Protein AF-A0A9Q1CQD2-F1 (afdb_monomer)

Nearest PDB structures (foldseek):
  8c8j-assembly1_A  TM=7.353E-01  e=6.762E-12  Homo sapiens
  8uw3-assembly1_A  TM=5.060E-01  e=5.345E-13  Homo sapiens
  8sxu-assembly1_A  TM=7.201E-01  e=1.287E-09  Homo sapiens
  2v0s-assembly1_A  TM=7.409E-01  e=2.331E-05  Homo sapiens
  7n8k-assembly2_B  TM=7.516E-01  e=3.491E-05  Homo sapiens

Mean predicted aligned error: 17.21 Å

Structure (mmCIF, N/CA/C/O backbone):
data_AF-A0A9Q1CQD2-F1
#
_entry.id   AF-A0A9Q1CQD2-F1
#
loop_
_atom_site.group_PDB
_atom_site.id
_atom_site.type_symbol
_atom_site.label_atom_id
_atom_site.label_alt_id
_atom_site.label_comp_id
_atom_site.label_asym_id
_atom_site.label_entity_id
_atom_site.label_seq_id
_atom_site.pdbx_PDB_ins_code
_atom_site.Cartn_x
_atom_site.Cartn_y
_atom_site.Cartn_z
_atom_site.occupancy
_atom_site.B_iso_or_equiv
_atom_site.auth_seq_id
_atom_site.auth_comp_id
_atom_site.auth_asym_id
_atom_site.auth_atom_id
_atom_site.pdbx_PDB_model_num
ATOM 1 N N . MET A 1 1 ? 12.550 -17.604 -37.856 1.00 73.00 1 MET A N 1
ATOM 2 C CA . MET A 1 1 ? 13.374 -18.566 -37.075 1.00 73.00 1 MET A CA 1
ATOM 3 C C . MET A 1 1 ? 14.422 -19.330 -37.912 1.00 73.00 1 MET A C 1
ATOM 5 O O . MET A 1 1 ? 15.058 -20.236 -37.388 1.00 73.00 1 MET A O 1
ATOM 9 N N . ARG A 1 2 ? 14.676 -18.963 -39.183 1.00 73.31 2 ARG A N 1
ATOM 10 C CA . ARG A 1 2 ? 15.630 -19.691 -40.052 1.00 73.31 2 ARG A CA 1
ATOM 11 C C . ARG A 1 2 ? 17.116 -19.411 -39.781 1.00 73.31 2 ARG A C 1
ATOM 13 O O . ARG A 1 2 ? 17.954 -20.234 -40.121 1.00 73.31 2 ARG A O 1
ATOM 20 N N . ASP A 1 3 ? 17.446 -18.289 -39.137 1.00 83.06 3 ASP A N 1
ATOM 21 C CA . ASP A 1 3 ? 18.799 -18.033 -38.623 1.00 83.06 3 ASP A CA 1
ATOM 22 C C . ASP A 1 3 ? 19.120 -19.041 -37.510 1.00 83.06 3 ASP A C 1
ATOM 24 O O . ASP A 1 3 ? 18.490 -19.021 -36.446 1.00 83.06 3 ASP A O 1
ATOM 28 N N . SER A 1 4 ? 20.091 -19.921 -37.764 1.00 83.25 4 SER A N 1
ATOM 29 C CA . SER A 1 4 ? 20.449 -21.019 -36.863 1.00 83.25 4 SER A CA 1
ATOM 30 C C . SER A 1 4 ? 20.940 -20.527 -35.504 1.00 83.25 4 SER A C 1
ATOM 32 O O . SER A 1 4 ? 20.513 -21.056 -34.483 1.00 83.25 4 SER A O 1
ATOM 34 N N . ARG A 1 5 ? 21.748 -19.459 -35.447 1.00 82.75 5 ARG A N 1
ATOM 35 C CA . ARG A 1 5 ? 22.266 -18.932 -34.171 1.00 82.75 5 ARG A CA 1
ATOM 36 C C . ARG A 1 5 ? 21.147 -18.347 -33.318 1.00 82.75 5 ARG A C 1
ATOM 38 O O . ARG A 1 5 ? 21.139 -18.538 -32.101 1.00 82.75 5 ARG A O 1
ATOM 45 N N . LYS A 1 6 ? 20.205 -17.627 -33.936 1.00 83.81 6 LYS A N 1
ATOM 46 C CA . LYS A 1 6 ? 19.035 -17.085 -33.222 1.00 83.81 6 LYS A CA 1
ATOM 47 C C . LYS A 1 6 ? 18.123 -18.204 -32.727 1.00 83.81 6 LYS A C 1
ATOM 49 O O . LYS A 1 6 ? 17.704 -18.161 -31.572 1.00 83.81 6 LYS A O 1
ATOM 54 N N . ARG A 1 7 ? 17.855 -19.208 -33.568 1.00 90.19 7 ARG A N 1
ATOM 55 C CA . ARG A 1 7 ? 17.019 -20.363 -33.212 1.00 90.19 7 ARG A CA 1
ATOM 56 C C . ARG A 1 7 ? 17.605 -21.147 -32.040 1.00 90.19 7 ARG A C 1
ATOM 58 O O . ARG A 1 7 ? 16.896 -21.343 -31.056 1.00 90.19 7 ARG A O 1
ATOM 65 N N . SER A 1 8 ? 18.895 -21.489 -32.086 1.00 87.25 8 SER A N 1
ATOM 66 C CA . SER A 1 8 ? 19.548 -22.237 -31.004 1.00 87.25 8 SER A CA 1
ATOM 67 C C . SER A 1 8 ? 19.484 -21.502 -29.671 1.00 87.25 8 SER A C 1
ATOM 69 O O . SER A 1 8 ? 19.192 -22.118 -28.649 1.00 87.25 8 SER A O 1
ATOM 71 N N . ARG A 1 9 ? 19.670 -20.174 -29.667 1.00 87.56 9 ARG A N 1
ATOM 72 C CA . ARG A 1 9 ? 19.524 -19.359 -28.448 1.00 87.56 9 ARG A CA 1
ATOM 73 C C . ARG A 1 9 ? 18.105 -19.401 -27.888 1.00 87.56 9 ARG A C 1
ATOM 75 O O . ARG A 1 9 ? 17.943 -19.516 -26.678 1.00 87.56 9 ARG A O 1
ATOM 82 N N . ILE A 1 10 ? 17.088 -19.331 -28.747 1.00 87.25 10 ILE A N 1
ATOM 83 C CA . ILE A 1 10 ? 15.682 -19.412 -28.326 1.00 87.25 10 ILE A CA 1
ATOM 84 C C . ILE A 1 10 ? 15.374 -20.801 -27.764 1.00 87.25 10 ILE A C 1
ATOM 86 O O . ILE A 1 10 ? 14.786 -20.904 -26.693 1.00 87.25 10 ILE A O 1
ATOM 90 N N . PHE A 1 11 ? 15.821 -21.869 -28.427 1.00 90.44 11 PHE A N 1
ATOM 91 C CA . PHE A 1 11 ? 15.602 -23.234 -27.944 1.00 90.44 11 PHE A CA 1
ATOM 92 C C . PHE A 1 11 ? 16.309 -23.478 -26.609 1.00 90.44 11 PHE A C 1
ATOM 94 O O . PHE A 1 11 ? 15.707 -24.045 -25.702 1.00 90.44 11 PHE A O 1
ATOM 101 N N . GLN A 1 12 ? 17.550 -23.011 -26.453 1.00 87.75 12 GLN A N 1
ATOM 102 C CA . GLN A 1 12 ? 18.280 -23.085 -25.184 1.00 87.75 12 GLN A CA 1
ATOM 103 C C . GLN A 1 12 ? 17.590 -22.285 -24.078 1.00 87.75 12 GLN A C 1
ATOM 105 O O . GLN A 1 12 ? 17.453 -22.789 -22.966 1.0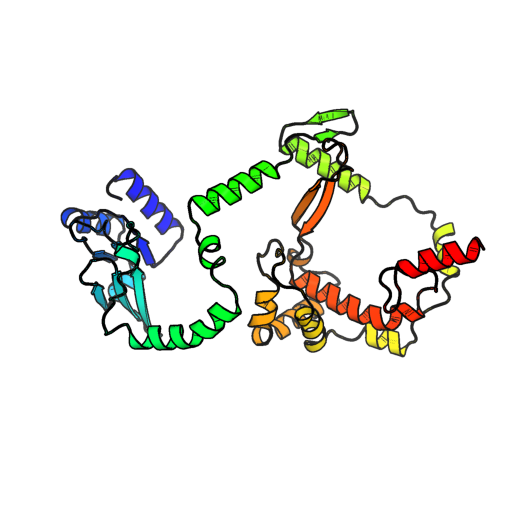0 87.75 12 GLN A O 1
ATOM 110 N N . PHE A 1 13 ? 17.104 -21.079 -24.383 1.00 88.81 13 PHE A N 1
ATOM 111 C CA . PHE A 1 13 ? 16.339 -20.273 -23.438 1.00 88.81 13 PHE A CA 1
ATOM 112 C C . PHE A 1 13 ? 15.067 -21.001 -22.988 1.00 88.81 13 PHE A C 1
ATOM 114 O O . PHE A 1 13 ? 14.861 -21.181 -21.790 1.00 88.81 13 PHE A O 1
ATOM 121 N N . CYS A 1 14 ? 14.265 -21.522 -23.921 1.00 86.56 14 CYS A N 1
ATOM 122 C CA . CYS A 1 14 ? 13.079 -22.310 -23.585 1.00 86.56 14 CYS A CA 1
ATOM 123 C C . CYS A 1 14 ? 13.432 -23.546 -22.741 1.00 86.56 14 CYS A C 1
ATOM 125 O O . CYS A 1 14 ? 12.796 -23.786 -21.718 1.00 86.56 14 CYS A O 1
ATOM 127 N N . LYS A 1 15 ? 14.487 -24.288 -23.101 1.00 84.94 15 LYS A N 1
ATOM 128 C CA . LYS A 1 15 ? 14.965 -25.434 -22.310 1.00 84.94 15 LYS A CA 1
ATOM 129 C C . LYS A 1 15 ? 15.380 -25.026 -20.893 1.00 84.94 15 LYS A C 1
ATOM 131 O O . LYS A 1 15 ? 15.048 -25.735 -19.950 1.00 84.94 15 LYS A O 1
ATOM 136 N N . SER A 1 16 ? 16.042 -23.877 -20.728 1.00 86.31 16 SER A N 1
ATOM 137 C CA . SER A 1 16 ? 16.458 -23.370 -19.411 1.00 86.31 16 SER A CA 1
ATOM 138 C C . SER A 1 16 ? 15.284 -23.016 -18.491 1.00 86.31 16 SER A C 1
ATOM 140 O O . SER A 1 16 ? 15.420 -23.099 -17.276 1.00 86.31 16 SER A O 1
ATOM 142 N N . LEU A 1 17 ? 14.123 -22.676 -19.062 1.00 89.25 17 LEU A N 1
ATOM 143 C CA . LEU A 1 17 ? 12.894 -22.410 -18.311 1.00 89.25 17 LEU A CA 1
ATOM 144 C C . LEU A 1 17 ? 12.156 -23.690 -17.882 1.00 89.25 17 LEU A C 1
ATOM 146 O O . LEU A 1 17 ? 11.200 -23.603 -17.118 1.00 89.25 17 LEU A O 1
ATOM 150 N N . GLY A 1 18 ? 12.555 -24.864 -18.387 1.00 86.94 18 GLY A N 1
ATOM 151 C CA . GLY A 1 18 ? 11.895 -26.134 -18.075 1.00 86.94 18 GLY A CA 1
ATOM 152 C C . GLY A 1 18 ? 10.461 -26.247 -18.606 1.00 86.94 18 GLY A C 1
ATOM 153 O O . GLY A 1 18 ? 9.658 -26.967 -18.019 1.00 86.94 18 GLY A O 1
ATOM 154 N N . VAL A 1 19 ? 10.119 -25.528 -19.683 1.00 88.19 19 VAL A N 1
ATOM 155 C CA . VAL A 1 19 ? 8.760 -25.526 -20.257 1.00 88.19 19 VAL A CA 1
ATOM 156 C C . VAL A 1 19 ? 8.465 -26.791 -21.066 1.00 88.19 19 VAL A C 1
ATOM 158 O O . VAL A 1 19 ? 9.321 -27.294 -21.795 1.00 88.19 19 VAL A O 1
ATOM 161 N N . ASP A 1 20 ? 7.221 -27.270 -20.982 1.00 89.19 20 ASP A N 1
ATOM 162 C CA . ASP A 1 20 ? 6.773 -28.483 -21.676 1.00 89.19 20 ASP A CA 1
ATOM 163 C C . ASP A 1 20 ? 6.195 -28.236 -23.076 1.00 89.19 20 ASP A C 1
ATOM 165 O O . ASP A 1 20 ? 6.308 -29.092 -23.951 1.00 89.19 20 ASP A O 1
ATOM 169 N N . PHE A 1 21 ? 5.609 -27.060 -23.307 1.00 91.75 21 PHE A N 1
ATOM 170 C CA . PHE A 1 21 ? 5.006 -26.678 -24.583 1.00 91.75 21 PHE A CA 1
ATOM 171 C C . PHE A 1 21 ? 5.471 -25.282 -24.984 1.00 91.75 21 PHE A C 1
ATOM 173 O O . PHE A 1 21 ? 5.444 -24.359 -24.168 1.00 91.75 21 PHE A O 1
ATOM 180 N N . VAL A 1 22 ? 5.868 -25.108 -26.244 1.00 90.75 22 VAL A N 1
ATOM 181 C CA . VAL A 1 22 ? 6.277 -23.809 -26.794 1.00 90.75 22 VAL A CA 1
ATOM 182 C C . VAL A 1 22 ? 5.513 -23.536 -28.080 1.00 90.75 22 VAL A C 1
ATOM 184 O O . VAL A 1 22 ? 5.546 -24.330 -29.015 1.00 90.75 22 VAL A O 1
ATOM 187 N N . PHE A 1 23 ? 4.859 -22.381 -28.137 1.00 90.06 23 PHE A N 1
ATOM 188 C CA . PHE A 1 23 ? 4.058 -21.941 -29.274 1.00 90.06 23 PHE A CA 1
ATOM 189 C C . PHE A 1 23 ? 4.816 -20.845 -30.016 1.00 90.06 23 PHE A C 1
ATOM 191 O O . PHE A 1 23 ? 5.021 -19.752 -29.490 1.00 90.06 23 PHE A O 1
ATOM 198 N N . LEU A 1 24 ? 5.269 -21.148 -31.228 1.00 86.69 24 LEU A N 1
ATOM 199 C CA . LEU A 1 24 ? 6.045 -20.241 -32.065 1.00 86.69 24 LEU A CA 1
ATOM 200 C C . LEU A 1 24 ? 5.216 -19.779 -33.261 1.00 86.69 24 LEU A C 1
ATOM 202 O O . LEU A 1 24 ? 4.496 -20.567 -33.878 1.00 86.69 24 LEU A O 1
ATOM 206 N N . GLN A 1 25 ? 5.360 -18.503 -33.600 1.00 83.94 25 GLN A N 1
ATOM 207 C CA . GLN A 1 25 ? 4.695 -17.844 -34.723 1.00 83.94 25 GLN A CA 1
ATOM 208 C C . GLN A 1 25 ? 5.736 -17.153 -35.603 1.00 83.94 25 GLN A C 1
ATOM 210 O O . GLN A 1 25 ? 6.855 -16.899 -35.151 1.00 83.94 25 GLN A O 1
ATOM 215 N N . GLU A 1 26 ? 5.382 -16.880 -36.861 1.00 78.12 26 GLU A N 1
ATOM 216 C CA . GLU A 1 26 ? 6.281 -16.252 -37.846 1.00 78.12 26 GLU A CA 1
ATOM 217 C C . GLU A 1 26 ? 7.618 -16.999 -37.986 1.00 78.12 26 GLU A C 1
ATOM 219 O O . GLU A 1 26 ? 8.718 -16.440 -38.072 1.00 78.12 26 GLU A O 1
ATOM 224 N N . THR A 1 27 ? 7.535 -18.326 -37.949 1.00 77.69 27 THR A N 1
ATOM 225 C CA . THR A 1 27 ? 8.714 -19.189 -37.961 1.00 77.69 27 THR A CA 1
ATOM 226 C C . THR A 1 27 ? 9.404 -19.212 -39.326 1.00 77.69 27 THR A C 1
ATOM 228 O O . THR A 1 27 ? 10.641 -19.279 -39.371 1.00 77.69 27 THR A O 1
ATOM 231 N N . HIS A 1 28 ? 8.624 -19.063 -40.401 1.00 77.31 28 HIS A N 1
ATOM 232 C CA . HIS A 1 28 ? 8.979 -19.278 -41.806 1.00 77.31 28 HIS A CA 1
ATOM 233 C C . HIS A 1 28 ? 9.607 -20.657 -42.039 1.00 77.31 28 HIS A C 1
ATOM 235 O O . HIS A 1 28 ? 10.529 -20.798 -42.841 1.00 77.31 28 HIS A 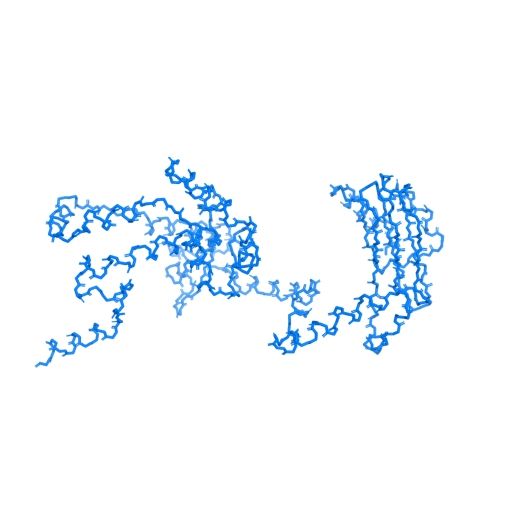O 1
ATOM 241 N N . ILE A 1 29 ? 9.170 -21.650 -41.264 1.00 79.19 29 ILE A N 1
ATOM 242 C CA . ILE A 1 29 ? 9.645 -23.027 -41.366 1.00 79.19 29 ILE A CA 1
ATOM 243 C C . ILE A 1 29 ? 9.137 -23.660 -42.668 1.00 79.19 29 ILE A C 1
ATOM 245 O O . ILE A 1 29 ? 7.971 -23.502 -43.022 1.00 79.19 29 ILE A O 1
ATOM 249 N N . VAL A 1 30 ? 10.023 -24.362 -43.372 1.00 80.06 30 VAL A N 1
ATOM 250 C CA . VAL A 1 30 ? 9.712 -25.141 -44.584 1.00 80.06 30 VAL A CA 1
ATOM 251 C C . VAL A 1 30 ? 9.895 -26.639 -44.317 1.00 80.06 30 VAL A C 1
ATOM 253 O O . VAL A 1 30 ? 10.455 -27.011 -43.285 1.00 80.06 30 VAL A O 1
ATOM 256 N N . ASN A 1 31 ? 9.414 -27.506 -45.215 1.00 80.38 31 ASN A N 1
ATOM 257 C CA . ASN A 1 31 ? 9.474 -28.969 -45.047 1.00 80.38 31 ASN A CA 1
ATOM 258 C C . ASN A 1 31 ? 10.889 -29.464 -44.709 1.00 80.38 31 ASN A C 1
ATOM 260 O O . ASN A 1 31 ? 11.061 -30.305 -43.828 1.00 80.38 31 ASN A O 1
ATOM 264 N N . GLU A 1 32 ? 11.902 -28.901 -45.365 1.00 81.75 32 GLU A N 1
ATOM 265 C CA . GLU A 1 32 ? 13.305 -29.286 -45.198 1.00 81.75 32 GLU A CA 1
ATOM 266 C C . GLU A 1 32 ? 13.848 -28.945 -43.798 1.00 81.75 32 GLU A C 1
ATOM 268 O O . GLU A 1 32 ? 14.771 -29.593 -43.305 1.00 81.75 32 GLU A O 1
ATOM 273 N N . ASP A 1 33 ? 13.256 -27.950 -43.130 1.00 83.94 33 ASP A N 1
ATOM 274 C CA . ASP A 1 33 ? 13.683 -27.467 -41.816 1.00 83.94 33 ASP A CA 1
ATOM 275 C C . ASP A 1 33 ? 13.123 -28.329 -40.662 1.00 83.94 33 ASP A C 1
ATOM 277 O O . ASP A 1 33 ? 13.711 -28.366 -39.577 1.00 83.94 33 ASP A O 1
ATOM 281 N N . VAL A 1 34 ? 12.008 -29.045 -40.876 1.00 84.56 34 VAL A N 1
ATOM 282 C CA . VAL A 1 34 ? 11.248 -29.759 -39.826 1.00 84.56 34 VAL A CA 1
ATOM 283 C C . VAL A 1 34 ? 12.115 -30.764 -39.074 1.00 84.56 34 VAL A C 1
ATOM 285 O O . VAL A 1 34 ? 12.150 -30.754 -37.841 1.00 84.56 34 VAL A O 1
ATOM 288 N N . TYR A 1 35 ? 12.846 -31.605 -39.808 1.00 84.62 35 TYR A N 1
ATOM 289 C CA . TYR A 1 35 ? 13.684 -32.642 -39.211 1.00 84.62 35 TYR A CA 1
ATOM 290 C C . TYR A 1 35 ? 14.820 -32.036 -38.379 1.00 84.62 35 TYR A C 1
ATOM 292 O O . TYR A 1 35 ? 15.009 -32.394 -37.216 1.00 84.62 35 TYR A O 1
ATOM 300 N N . ALA A 1 36 ? 15.534 -31.059 -38.945 1.00 86.50 36 ALA A N 1
ATOM 301 C CA . ALA A 1 36 ? 16.642 -30.395 -38.268 1.00 86.50 36 ALA A CA 1
ATOM 302 C C . ALA A 1 36 ? 16.185 -29.681 -36.985 1.00 86.50 36 ALA A C 1
ATOM 304 O O . ALA A 1 36 ? 16.864 -29.748 -35.960 1.00 86.50 36 ALA A O 1
ATOM 305 N N . TRP A 1 37 ? 15.023 -29.024 -37.016 1.00 90.38 37 TRP A N 1
ATOM 306 C CA . TRP A 1 37 ? 14.503 -28.296 -35.858 1.00 90.38 37 TRP A CA 1
ATOM 307 C C . TRP A 1 37 ? 13.952 -29.237 -34.790 1.00 90.38 37 TRP A C 1
ATOM 309 O O . TRP A 1 37 ? 14.143 -28.971 -33.605 1.00 90.38 37 TRP A O 1
ATOM 319 N N . SER A 1 38 ? 13.310 -30.341 -35.184 1.00 88.19 38 SER A N 1
ATOM 320 C CA . SER A 1 38 ? 12.867 -31.370 -34.238 1.00 88.19 38 SER A CA 1
ATOM 321 C C . SER A 1 38 ? 14.064 -31.995 -33.522 1.00 88.19 38 SER A C 1
ATOM 323 O O . SER A 1 38 ? 14.043 -32.112 -32.297 1.00 88.19 38 SER A O 1
ATOM 325 N N . TYR A 1 39 ? 15.144 -32.288 -34.253 1.00 87.75 39 TYR A N 1
ATOM 326 C CA . TYR A 1 39 ? 16.386 -32.801 -33.676 1.00 87.75 39 TYR A CA 1
ATOM 327 C C . TYR A 1 39 ? 17.047 -31.796 -32.718 1.00 87.75 39 TYR A C 1
ATOM 329 O O . TYR A 1 39 ? 17.416 -32.146 -31.599 1.00 87.75 39 TYR A O 1
ATOM 337 N N . GLU A 1 40 ? 17.148 -30.523 -33.113 1.00 88.88 40 GLU A N 1
ATOM 338 C CA . GLU A 1 40 ? 17.727 -29.463 -32.275 1.00 88.88 40 GLU A CA 1
ATOM 339 C C . GLU A 1 40 ? 16.896 -29.200 -31.004 1.00 88.88 40 GLU A C 1
ATOM 341 O O . GLU A 1 40 ? 17.435 -28.964 -29.913 1.00 88.88 40 GLU A O 1
ATOM 346 N N . TRP A 1 41 ? 15.567 -29.268 -31.120 1.00 91.31 41 TRP A N 1
ATOM 347 C CA . TRP A 1 41 ? 14.663 -29.191 -29.978 1.00 91.31 41 TRP A CA 1
ATOM 348 C C . TRP A 1 41 ? 14.795 -30.425 -29.076 1.00 91.31 41 TRP A C 1
ATOM 350 O O . TRP A 1 41 ? 14.864 -30.280 -27.855 1.00 91.31 41 TRP A O 1
ATOM 360 N N . GLY A 1 42 ? 14.946 -31.614 -29.656 1.00 86.62 42 GLY A N 1
ATOM 361 C CA . GLY A 1 42 ? 15.102 -32.878 -28.936 1.00 86.62 42 GLY A CA 1
ATOM 362 C C . GLY A 1 42 ? 13.786 -33.481 -28.441 1.00 86.62 42 GLY A C 1
ATOM 363 O O . GLY A 1 42 ? 13.828 -34.390 -27.623 1.00 86.62 42 GLY A O 1
ATOM 364 N N . GLY A 1 43 ? 12.640 -32.983 -28.916 1.00 87.38 43 GLY A N 1
ATOM 365 C CA . GLY A 1 43 ? 11.290 -33.457 -28.590 1.00 87.38 43 GLY A CA 1
ATOM 366 C C . GLY A 1 43 ? 10.337 -33.341 -29.786 1.00 87.38 43 GLY A C 1
ATOM 367 O O . GLY A 1 43 ? 10.773 -33.120 -30.920 1.00 87.38 43 GLY A O 1
ATOM 368 N N . GLY A 1 44 ? 9.033 -33.462 -29.539 1.00 88.12 44 GLY A N 1
ATOM 369 C CA . GLY A 1 44 ? 8.000 -33.325 -30.563 1.00 88.12 44 GLY A CA 1
ATOM 370 C C . GLY A 1 44 ? 7.981 -31.933 -31.197 1.00 88.12 44 GLY A C 1
ATOM 371 O O . GLY A 1 44 ? 8.089 -30.917 -30.510 1.00 88.12 44 GLY A O 1
ATOM 372 N N . LEU A 1 45 ? 7.833 -31.882 -32.518 1.00 90.56 45 LEU A N 1
ATOM 373 C CA . LEU A 1 45 ? 7.654 -30.647 -33.272 1.00 90.56 45 LEU A CA 1
ATOM 374 C C . LEU A 1 45 ? 6.481 -30.840 -34.224 1.00 90.56 45 LEU A C 1
ATOM 376 O O . LEU A 1 45 ? 6.524 -31.679 -35.121 1.00 90.56 45 LEU A O 1
ATOM 380 N N . HIS A 1 46 ? 5.443 -30.036 -34.031 1.00 88.12 46 HIS A N 1
ATOM 381 C CA . HIS A 1 46 ? 4.269 -30.012 -34.891 1.00 88.12 46 HIS A CA 1
ATOM 382 C C . HIS A 1 46 ? 4.221 -28.655 -35.573 1.00 88.12 46 HIS A C 1
ATOM 384 O O . HIS A 1 46 ? 3.992 -27.632 -34.930 1.00 88.12 46 HIS A O 1
ATOM 390 N N . ALA A 1 47 ? 4.502 -28.644 -36.869 1.00 81.19 47 ALA A N 1
ATOM 391 C CA . ALA A 1 47 ? 4.523 -27.437 -37.673 1.00 81.19 47 ALA A CA 1
ATOM 392 C C . ALA A 1 47 ? 3.397 -27.471 -38.696 1.00 81.19 47 ALA A C 1
ATOM 394 O O . ALA A 1 47 ? 3.123 -28.513 -39.290 1.00 81.19 47 ALA A O 1
ATOM 395 N N . PHE A 1 48 ? 2.803 -26.310 -38.941 1.00 75.12 48 PHE A N 1
ATOM 396 C CA . PHE A 1 48 ? 2.086 -26.068 -40.178 1.00 75.12 48 PHE A CA 1
ATOM 397 C C . PHE A 1 48 ? 2.967 -25.211 -41.089 1.00 75.12 48 PHE A C 1
ATOM 399 O O . PHE A 1 48 ? 3.401 -24.123 -40.704 1.00 75.12 48 PHE A O 1
ATOM 406 N N . LEU A 1 49 ? 3.229 -25.715 -42.293 1.00 68.69 49 LEU A N 1
ATOM 407 C CA . LEU A 1 49 ? 4.234 -25.185 -43.223 1.00 68.69 49 LEU A CA 1
ATOM 408 C C . LEU A 1 49 ? 3.745 -24.019 -44.087 1.00 68.69 49 LEU A C 1
ATOM 410 O O . LEU A 1 49 ? 4.443 -23.574 -44.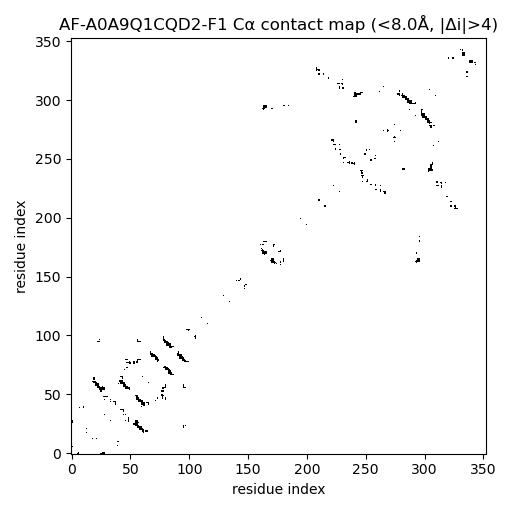992 1.00 68.69 49 LEU A O 1
ATOM 414 N N . GLY A 1 50 ? 2.577 -23.482 -43.746 1.00 59.84 50 GLY A N 1
ATOM 415 C CA . GLY A 1 50 ? 2.009 -22.299 -44.366 1.00 59.84 50 GLY A CA 1
ATOM 416 C C . GLY A 1 50 ? 1.463 -22.536 -45.775 1.00 59.84 50 GLY A C 1
ATOM 417 O O . GLY A 1 50 ? 1.739 -23.537 -46.432 1.00 59.84 50 GLY A O 1
ATOM 418 N N . SER A 1 51 ? 0.668 -21.573 -46.233 1.00 57.81 51 SER A N 1
ATOM 419 C CA . SER A 1 51 ? 0.481 -21.287 -47.658 1.00 57.81 51 SER A CA 1
ATOM 420 C C . SER A 1 51 ? 1.376 -20.093 -48.030 1.00 57.81 51 SER A C 1
ATOM 422 O O . SER A 1 51 ? 2.052 -19.535 -47.166 1.00 57.81 51 SER A O 1
ATOM 424 N N . VAL A 1 52 ? 1.381 -19.657 -49.296 1.00 49.97 52 VAL A N 1
ATOM 425 C CA . VAL A 1 52 ? 2.216 -18.536 -49.797 1.00 49.97 52 VAL A CA 1
ATOM 426 C C . VAL A 1 52 ? 2.057 -17.237 -48.970 1.00 49.97 52 VAL A C 1
ATOM 428 O O . VAL A 1 52 ? 2.925 -16.368 -49.012 1.00 49.97 52 VAL A O 1
ATOM 431 N N . SER A 1 53 ? 0.978 -17.104 -48.189 1.00 51.62 53 SER A N 1
ATOM 432 C CA . SER A 1 53 ? 0.641 -15.927 -47.381 1.00 51.62 53 SER A CA 1
ATOM 433 C C . SER A 1 53 ? 0.843 -16.072 -45.861 1.00 51.62 53 SER A C 1
ATOM 435 O O . SER A 1 53 ? 0.647 -15.082 -45.152 1.00 51.62 53 SER A O 1
ATOM 437 N N . SER A 1 54 ? 1.229 -17.243 -45.326 1.00 58.34 54 SER A N 1
ATOM 438 C CA . SER A 1 54 ? 1.391 -17.446 -43.874 1.00 58.34 54 SER A CA 1
ATOM 439 C C . SER A 1 54 ? 2.824 -17.791 -43.462 1.00 58.34 54 SER A C 1
ATOM 441 O O . SER A 1 54 ? 3.478 -18.674 -44.004 1.00 58.34 54 SER A O 1
ATOM 443 N N . CYS A 1 55 ? 3.326 -17.086 -42.443 1.00 60.97 55 CYS A N 1
ATOM 444 C CA . CYS A 1 55 ? 4.711 -17.182 -41.980 1.00 60.97 55 CYS A CA 1
ATOM 445 C C . CYS A 1 55 ? 4.992 -18.413 -41.087 1.00 60.97 55 CYS A C 1
ATOM 447 O O . CYS A 1 55 ? 5.965 -18.390 -40.343 1.00 60.97 55 CYS A O 1
ATOM 449 N N . GLY A 1 56 ? 4.177 -19.475 -41.144 1.00 70.94 56 GLY A N 1
ATOM 450 C CA . GLY A 1 56 ? 4.375 -20.756 -40.445 1.00 70.94 56 GLY A CA 1
ATOM 451 C C . GLY A 1 56 ? 4.229 -20.716 -38.912 1.00 70.94 56 GLY A C 1
ATOM 452 O O . GLY A 1 56 ? 4.867 -19.910 -38.224 1.00 70.94 56 GLY A O 1
ATOM 453 N N . SER A 1 57 ? 3.458 -21.657 -38.362 1.00 80.25 57 SER A N 1
ATOM 454 C CA . SER A 1 57 ? 3.221 -21.815 -36.916 1.00 80.25 57 SER A CA 1
ATOM 455 C C . SER A 1 57 ? 3.755 -23.156 -36.429 1.00 80.25 57 SER A C 1
ATOM 457 O O . SER A 1 57 ? 3.545 -24.181 -37.079 1.00 80.25 57 SER A O 1
ATOM 459 N N . VAL A 1 58 ? 4.426 -23.163 -35.275 1.00 87.12 58 VAL A N 1
ATOM 460 C CA . VAL A 1 58 ? 5.041 -24.375 -34.709 1.00 87.12 58 VAL A CA 1
ATOM 461 C C . VAL A 1 58 ? 4.640 -24.543 -33.253 1.00 87.12 58 VAL A C 1
ATOM 463 O O . VAL A 1 58 ? 4.671 -23.587 -32.482 1.00 87.12 58 VAL A O 1
ATOM 466 N N . ILE A 1 59 ? 4.288 -25.765 -32.871 1.00 90.62 59 ILE A N 1
ATOM 467 C CA . ILE A 1 59 ? 4.171 -26.195 -31.481 1.00 90.62 59 ILE A CA 1
ATOM 468 C C . ILE A 1 59 ? 5.327 -27.153 -31.203 1.00 90.62 59 ILE A C 1
ATOM 470 O O . ILE A 1 59 ? 5.421 -28.218 -31.815 1.00 90.62 59 ILE A O 1
ATOM 474 N N . LEU A 1 60 ? 6.213 -26.762 -30.291 1.00 91.69 60 LEU A N 1
ATOM 475 C CA . LEU A 1 60 ? 7.249 -27.634 -29.751 1.00 91.69 60 LEU A CA 1
ATOM 476 C C . LEU A 1 60 ? 6.732 -28.276 -28.470 1.00 91.69 60 LEU A C 1
ATOM 478 O O . LEU A 1 60 ? 6.147 -27.605 -27.620 1.00 91.69 60 LEU A O 1
ATOM 482 N N . VAL A 1 61 ? 6.974 -29.570 -28.340 1.00 91.94 61 VAL A N 1
ATOM 483 C CA . VAL A 1 61 ? 6.525 -30.404 -27.230 1.00 91.94 61 VAL A CA 1
ATOM 484 C C . VAL A 1 61 ? 7.752 -31.043 -26.603 1.00 91.94 61 VAL A C 1
ATOM 486 O O . VAL A 1 61 ? 8.626 -31.553 -27.307 1.00 91.94 61 VAL A O 1
ATOM 489 N N . SER A 1 62 ? 7.868 -30.992 -25.282 1.00 89.81 62 SER A N 1
ATOM 490 C CA . SER A 1 62 ? 8.993 -31.612 -24.590 1.00 89.81 62 SER A CA 1
ATOM 491 C C . SER A 1 62 ? 8.957 -33.142 -24.747 1.00 89.81 62 SER A C 1
ATOM 493 O O . SER A 1 62 ? 7.897 -33.731 -25.004 1.00 89.81 62 SER A O 1
ATOM 495 N N . PRO A 1 63 ? 10.096 -33.835 -24.571 1.00 86.69 63 PRO A N 1
ATOM 496 C CA . PRO A 1 63 ? 10.167 -35.291 -24.729 1.00 86.69 63 PRO A CA 1
ATOM 497 C C . PRO A 1 63 ? 9.165 -36.043 -23.844 1.00 86.69 63 PRO A C 1
ATOM 499 O O . PRO A 1 63 ? 8.635 -37.072 -24.248 1.00 86.69 63 PRO A O 1
ATOM 502 N N . ARG A 1 64 ? 8.859 -35.488 -22.662 1.00 87.81 64 ARG A N 1
ATOM 503 C CA . ARG A 1 64 ? 7.935 -36.069 -21.674 1.00 87.81 64 ARG A CA 1
ATOM 504 C C . ARG A 1 64 ? 6.503 -36.180 -22.190 1.00 87.81 64 ARG A C 1
ATOM 506 O O . ARG A 1 64 ? 5.794 -37.109 -21.826 1.00 87.81 64 ARG A O 1
ATOM 513 N N . TRP A 1 65 ? 6.092 -35.234 -23.027 1.00 88.44 65 TRP A N 1
ATOM 514 C CA . TRP A 1 65 ? 4.719 -35.123 -23.514 1.00 88.44 65 TRP A CA 1
ATOM 515 C C . TRP A 1 65 ? 4.562 -35.577 -24.964 1.00 88.44 65 TRP A C 1
ATOM 517 O O . TRP A 1 65 ? 3.440 -35.719 -25.440 1.00 88.44 65 TRP A O 1
ATOM 527 N N . THR A 1 66 ? 5.671 -35.838 -25.662 1.00 87.44 66 THR A N 1
ATOM 528 C CA . THR A 1 66 ? 5.676 -36.150 -27.099 1.00 87.44 66 THR A CA 1
ATOM 529 C C . THR A 1 66 ? 4.859 -37.406 -27.420 1.00 87.44 66 THR A C 1
ATOM 531 O O . THR A 1 66 ? 4.110 -37.412 -28.391 1.00 87.44 66 THR A O 1
ATOM 534 N N . SER A 1 67 ? 4.928 -38.444 -26.581 1.00 86.75 67 SER A N 1
ATOM 535 C CA . SER A 1 67 ? 4.155 -39.687 -26.751 1.00 86.75 67 SER A CA 1
ATOM 536 C C . SER A 1 67 ? 2.668 -39.556 -26.402 1.00 86.75 67 SER A C 1
ATOM 538 O O . SER A 1 67 ? 1.883 -40.439 -26.741 1.00 86.75 67 SER A O 1
ATOM 540 N N . LEU A 1 68 ? 2.271 -38.473 -25.727 1.00 87.12 68 LEU A N 1
ATOM 541 C CA . LEU A 1 68 ? 0.886 -38.210 -25.323 1.00 87.12 68 LEU A CA 1
ATOM 542 C C . LEU A 1 68 ? 0.129 -37.353 -26.344 1.00 87.12 68 LEU A C 1
ATOM 544 O O . LEU A 1 68 ? -1.085 -37.165 -26.212 1.00 87.12 68 LEU A O 1
ATOM 548 N N . VAL A 1 69 ? 0.825 -36.825 -27.354 1.00 87.44 69 VAL A N 1
ATOM 549 C CA . VAL A 1 69 ? 0.194 -36.099 -28.454 1.00 87.44 69 VAL A CA 1
ATOM 550 C C . VAL A 1 69 ? -0.573 -37.094 -29.322 1.00 87.44 69 VAL A C 1
ATOM 552 O O . VAL A 1 69 ? -0.007 -38.018 -29.895 1.00 87.44 69 VAL A O 1
ATOM 555 N N . GLY A 1 70 ? -1.886 -36.904 -29.396 1.00 83.12 70 GLY A N 1
ATOM 556 C CA . GLY A 1 70 ? -2.783 -37.664 -30.251 1.00 83.12 70 GLY A CA 1
ATOM 557 C C . GLY A 1 70 ? -2.951 -36.988 -31.608 1.00 83.12 70 GLY A C 1
ATOM 558 O O . GLY A 1 70 ? -2.088 -37.061 -32.475 1.00 83.12 70 GLY A O 1
ATOM 559 N N . LYS A 1 71 ? -4.108 -36.351 -31.811 1.00 82.94 71 LYS A N 1
ATOM 560 C CA . LYS A 1 71 ? -4.473 -35.747 -33.095 1.00 82.94 71 LYS A CA 1
ATOM 561 C C . LYS A 1 71 ? -3.850 -34.360 -33.251 1.00 82.94 71 LYS A C 1
ATOM 563 O O . LYS A 1 71 ? -3.926 -33.549 -32.328 1.00 82.94 71 LYS A O 1
ATOM 568 N N . VAL A 1 72 ? -3.291 -34.097 -34.429 1.00 83.44 72 VAL A N 1
ATOM 569 C CA . VAL A 1 72 ? -2.831 -32.775 -34.865 1.00 83.44 72 VAL A CA 1
ATOM 570 C C . VAL A 1 72 ? -3.742 -32.323 -35.996 1.00 83.44 72 VAL A C 1
ATOM 572 O O . VAL A 1 72 ? -3.830 -33.002 -37.016 1.00 83.44 72 VAL A O 1
ATOM 575 N N . ASP A 1 73 ? -4.417 -31.197 -35.812 1.00 77.19 73 ASP A N 1
ATOM 576 C CA . ASP A 1 73 ? -5.294 -30.594 -36.812 1.00 77.19 73 ASP A CA 1
ATOM 577 C C . ASP A 1 73 ? -4.795 -29.192 -37.166 1.00 77.19 73 ASP A C 1
ATOM 579 O O . ASP A 1 73 ? -4.104 -28.530 -36.387 1.00 77.19 73 ASP A O 1
ATOM 583 N N . HIS A 1 74 ? -5.152 -28.743 -38.361 1.00 73.88 74 HIS A N 1
ATOM 584 C CA . HIS A 1 74 ? -4.856 -27.408 -38.856 1.00 73.88 74 HIS A CA 1
ATOM 585 C C . HIS A 1 74 ? -6.060 -26.854 -39.615 1.00 73.88 74 HIS A C 1
ATOM 587 O O . HIS A 1 74 ? -6.888 -27.612 -40.125 1.00 73.88 74 HIS A O 1
ATOM 593 N N . ASP A 1 75 ? -6.174 -25.531 -39.681 1.00 69.19 75 ASP A N 1
ATOM 594 C CA . ASP A 1 75 ? -7.149 -24.890 -40.557 1.00 69.19 75 ASP A CA 1
ATOM 595 C C . ASP A 1 75 ? -6.643 -24.820 -42.010 1.00 69.19 75 ASP A C 1
ATOM 597 O O . ASP A 1 75 ? -5.456 -24.956 -42.301 1.00 69.19 75 ASP A O 1
ATOM 601 N N . HIS A 1 76 ? -7.570 -24.599 -42.944 1.00 58.47 76 HIS A N 1
ATOM 602 C CA . HIS A 1 76 ? -7.278 -24.548 -44.381 1.00 58.47 76 HIS A CA 1
ATOM 603 C C . HIS A 1 76 ? -6.330 -23.407 -44.802 1.00 58.47 76 HIS A C 1
ATOM 605 O O . HIS A 1 76 ? -5.681 -23.508 -45.840 1.00 58.47 76 HIS A O 1
ATOM 611 N N . GLU A 1 77 ? -6.233 -22.336 -44.008 1.00 58.78 77 GLU A N 1
ATOM 612 C CA . GLU A 1 77 ? -5.365 -21.179 -44.277 1.00 58.78 77 GLU A CA 1
ATOM 613 C C . GLU A 1 77 ? -4.007 -21.268 -43.564 1.00 58.78 77 GLU A C 1
ATOM 615 O O . GLU A 1 77 ? -3.111 -20.451 -43.817 1.00 58.78 77 GLU A O 1
ATOM 620 N N . GLY A 1 78 ? -3.831 -22.249 -42.675 1.00 58.91 78 GLY A N 1
ATOM 621 C CA . GLY A 1 78 ? -2.600 -22.420 -41.915 1.00 58.91 78 GLY A CA 1
ATOM 622 C C . GLY A 1 78 ? -2.386 -21.437 -40.779 1.00 58.91 78 GLY A C 1
ATOM 623 O O . GLY A 1 78 ? -1.247 -21.215 -40.356 1.00 58.91 78 GLY A O 1
ATOM 624 N N . ARG A 1 79 ? -3.455 -20.790 -40.331 1.00 65.56 79 ARG A N 1
ATOM 625 C CA . ARG A 1 79 ? -3.446 -19.803 -39.256 1.00 65.56 79 ARG A CA 1
ATOM 626 C C . ARG A 1 79 ? -3.590 -20.466 -37.899 1.00 65.56 79 ARG A C 1
ATOM 628 O O . ARG A 1 79 ? -3.139 -19.900 -36.910 1.00 65.56 79 ARG A O 1
ATOM 635 N N . VAL A 1 80 ? -4.161 -21.662 -37.829 1.00 71.56 80 VAL A N 1
ATOM 636 C CA . VAL A 1 80 ? -4.343 -22.398 -36.582 1.00 71.56 80 VAL A CA 1
ATOM 637 C C . VAL A 1 80 ? -3.752 -23.786 -36.724 1.00 71.56 80 VAL A C 1
ATOM 639 O O . VAL A 1 80 ? -4.135 -24.537 -37.613 1.00 71.56 80 VAL A O 1
ATOM 642 N N . ILE A 1 81 ? -2.857 -24.145 -35.808 1.00 81.56 81 ILE A N 1
ATOM 643 C CA . ILE A 1 81 ? -2.489 -25.540 -35.559 1.00 81.56 81 ILE A CA 1
ATOM 644 C C . ILE A 1 81 ? -2.956 -25.904 -34.158 1.00 81.56 81 ILE A C 1
ATOM 646 O O . ILE A 1 81 ? -2.740 -25.142 -33.213 1.00 81.56 81 ILE A O 1
ATOM 650 N N . CYS A 1 82 ? -3.597 -27.056 -34.013 1.00 85.81 82 CYS A N 1
ATOM 651 C CA . CYS A 1 82 ? -3.968 -27.571 -32.709 1.00 85.81 82 CYS A CA 1
ATOM 652 C C . CYS A 1 82 ? -3.523 -29.009 -32.505 1.00 85.81 82 CYS A C 1
ATOM 654 O O . CYS A 1 82 ? -3.593 -29.835 -33.413 1.00 85.81 82 CYS A O 1
ATOM 656 N N . ILE A 1 83 ? -3.086 -29.301 -31.284 1.00 88.12 83 ILE A N 1
ATOM 657 C CA . ILE A 1 83 ? -2.720 -30.646 -30.854 1.00 88.12 83 ILE A CA 1
ATOM 658 C C . ILE A 1 83 ? -3.627 -31.083 -29.712 1.00 88.12 83 ILE A C 1
ATOM 660 O O . ILE A 1 83 ? -3.903 -30.318 -28.788 1.00 88.12 83 ILE A O 1
ATOM 664 N N . THR A 1 84 ? -4.088 -32.326 -29.775 1.00 87.00 84 THR A N 1
ATOM 665 C CA . THR A 1 84 ? -4.812 -32.973 -28.680 1.00 87.00 84 THR A CA 1
ATOM 666 C C . THR A 1 84 ? -3.832 -33.799 -27.863 1.00 87.00 84 THR A C 1
ATOM 668 O O . THR A 1 84 ? -3.122 -34.630 -28.422 1.00 87.00 84 THR A O 1
ATOM 671 N N . ILE A 1 85 ? -3.818 -33.619 -26.549 1.00 89.50 85 ILE A N 1
ATOM 672 C CA . ILE A 1 85 ? -2.963 -34.349 -25.613 1.00 89.50 85 ILE A CA 1
ATOM 673 C C . ILE A 1 85 ? -3.833 -35.259 -24.767 1.00 89.50 85 ILE A C 1
ATOM 675 O O . ILE A 1 85 ? -4.757 -34.793 -24.100 1.00 89.50 85 ILE A O 1
ATOM 679 N N . LYS A 1 86 ? -3.522 -36.553 -24.773 1.00 85.75 86 LYS A N 1
ATOM 680 C CA . LYS A 1 86 ? -4.199 -37.551 -23.945 1.00 85.75 86 LYS A CA 1
ATOM 681 C C . LYS A 1 86 ? -3.367 -37.813 -22.696 1.00 85.75 86 LYS A C 1
ATOM 683 O O . LYS A 1 86 ? -2.383 -38.541 -22.756 1.00 85.75 86 LYS A O 1
ATOM 688 N N . HIS A 1 87 ? -3.758 -37.222 -21.572 1.00 84.44 87 HIS A N 1
ATOM 689 C CA . HIS A 1 87 ? -3.111 -37.440 -20.281 1.00 84.44 87 HIS A CA 1
ATOM 690 C C . HIS A 1 87 ? -4.017 -38.294 -19.370 1.00 84.44 87 HIS A C 1
ATOM 692 O O . HIS A 1 87 ? -5.241 -38.208 -19.486 1.00 84.44 87 HIS A O 1
ATOM 698 N N . PRO A 1 88 ? -3.473 -39.091 -18.429 1.00 79.25 88 PRO A N 1
ATOM 699 C CA . PRO A 1 88 ? -4.290 -39.887 -17.506 1.00 79.25 88 PRO A CA 1
ATOM 700 C C . PRO A 1 88 ? -5.333 -39.092 -16.700 1.00 79.25 88 PRO A C 1
ATOM 702 O O . PRO A 1 88 ? -6.366 -39.639 -16.338 1.00 79.25 88 PRO A O 1
ATOM 705 N N . CYS A 1 89 ? -5.091 -37.801 -16.439 1.00 79.25 89 CYS A N 1
ATOM 706 C CA . CYS A 1 89 ? -6.033 -36.928 -15.721 1.00 79.25 89 CYS A CA 1
ATOM 707 C C . CYS A 1 89 ? -7.062 -36.214 -16.617 1.00 79.25 89 CYS A C 1
ATOM 709 O O . CYS A 1 89 ? -7.920 -35.501 -16.101 1.00 79.25 89 CYS A O 1
ATOM 711 N N . GLY A 1 90 ? -6.983 -36.371 -17.942 1.00 77.69 90 GLY A N 1
ATOM 712 C CA . GLY A 1 90 ? -7.877 -35.696 -18.879 1.00 77.69 90 GLY A CA 1
ATOM 713 C C . GLY A 1 90 ? -7.261 -35.470 -20.258 1.00 77.69 90 GLY A C 1
ATOM 714 O O . GLY A 1 90 ? -6.055 -35.607 -20.466 1.00 77.69 90 GLY A O 1
ATOM 715 N N . SER A 1 91 ? -8.108 -35.114 -21.223 1.00 81.44 91 SER A N 1
ATOM 716 C CA . SER A 1 91 ? -7.662 -34.717 -22.562 1.00 81.44 91 SER A CA 1
ATOM 717 C C . SER A 1 91 ? -7.588 -33.196 -22.668 1.00 81.44 91 SER A C 1
ATOM 719 O O . SER A 1 91 ? -8.554 -32.510 -22.343 1.00 81.44 91 SER A O 1
ATOM 721 N N . PHE A 1 92 ? -6.461 -32.677 -23.147 1.00 84.06 92 PHE A N 1
ATOM 722 C CA . PHE A 1 92 ? -6.244 -31.247 -23.376 1.00 84.06 92 PHE A CA 1
ATOM 723 C C . PHE A 1 92 ? -6.185 -30.962 -24.874 1.00 84.06 92 PHE A C 1
ATOM 725 O O . PHE A 1 92 ? -5.666 -31.776 -25.635 1.00 84.06 92 PHE A O 1
ATOM 732 N N . ILE A 1 93 ? -6.673 -29.800 -25.302 1.00 84.25 93 ILE A N 1
ATOM 733 C CA . ILE A 1 93 ? -6.515 -29.330 -26.682 1.00 84.25 93 ILE A CA 1
ATOM 734 C C . ILE A 1 93 ? -5.758 -28.009 -26.638 1.00 84.25 93 ILE A C 1
ATOM 736 O O . ILE A 1 93 ? -6.197 -27.053 -25.998 1.00 84.25 93 ILE A O 1
ATOM 740 N N . LEU A 1 94 ? -4.609 -27.968 -27.302 1.00 84.56 94 LEU A N 1
ATOM 741 C CA . LEU A 1 94 ? -3.740 -26.801 -27.358 1.00 84.56 94 LEU A CA 1
ATOM 742 C C . LEU A 1 94 ? -3.810 -26.182 -28.748 1.00 84.56 94 LEU A C 1
ATOM 744 O O . LEU A 1 94 ? -3.598 -26.886 -29.730 1.00 84.56 94 LEU A O 1
ATOM 748 N N . TYR A 1 95 ? -4.057 -24.874 -28.826 1.00 83.06 95 TYR A N 1
ATOM 749 C CA . TYR A 1 95 ? -4.151 -24.126 -30.082 1.00 83.06 95 TYR A CA 1
ATOM 750 C C . TYR A 1 95 ? -3.001 -23.123 -30.199 1.00 83.06 95 TYR A C 1
ATOM 752 O O . TYR A 1 95 ? -2.781 -22.320 -29.293 1.00 83.06 95 TYR A O 1
ATOM 760 N N . ASN A 1 96 ? -2.314 -23.114 -31.340 1.00 84.88 96 ASN A N 1
ATOM 761 C CA . ASN A 1 96 ? -1.459 -22.010 -31.763 1.00 84.88 96 ASN A CA 1
ATOM 762 C C . ASN A 1 96 ? -2.176 -21.235 -32.869 1.00 84.88 96 ASN A C 1
ATOM 764 O O . ASN A 1 96 ? -2.381 -21.778 -33.954 1.00 84.88 96 ASN A O 1
ATOM 768 N N . VAL A 1 97 ? -2.558 -19.988 -32.591 1.00 77.88 97 VAL A N 1
ATOM 769 C CA . VAL A 1 97 ? -3.336 -19.144 -33.510 1.00 77.88 97 VAL A CA 1
ATOM 770 C C . VAL A 1 97 ? -2.492 -17.966 -33.983 1.00 77.88 97 VAL A C 1
ATOM 772 O O . VAL A 1 97 ? -2.190 -17.061 -33.205 1.00 77.88 97 VAL A O 1
ATOM 775 N N . TYR A 1 98 ? -2.159 -17.951 -35.268 1.00 71.44 98 TYR A N 1
ATOM 776 C CA . TYR A 1 98 ? -1.510 -16.847 -35.959 1.00 71.44 98 TYR A CA 1
ATOM 777 C C . TYR A 1 98 ? -2.549 -15.881 -36.537 1.00 71.44 98 TYR A C 1
ATOM 779 O O . TYR A 1 98 ? -3.343 -16.237 -37.406 1.00 71.44 98 TYR A O 1
ATOM 787 N N . ALA A 1 99 ? -2.545 -14.638 -36.057 1.00 63.75 99 ALA A N 1
ATOM 788 C CA . ALA A 1 99 ? -3.449 -13.603 -36.546 1.00 63.75 99 ALA A CA 1
ATOM 789 C C . ALA A 1 99 ? -2.872 -12.919 -37.801 1.00 63.75 99 ALA A C 1
ATOM 791 O O . ALA A 1 99 ? -1.696 -12.557 -37.799 1.00 63.75 99 ALA A O 1
ATOM 792 N N . PRO A 1 100 ? -3.675 -12.667 -38.852 1.00 59.59 100 PRO A N 1
ATOM 793 C CA . PRO A 1 100 ? -3.168 -12.059 -40.073 1.00 59.59 100 PRO A CA 1
ATOM 794 C C . PRO A 1 100 ? -2.683 -10.616 -39.858 1.00 59.59 100 PRO A C 1
ATOM 796 O O . PRO A 1 100 ? -3.263 -9.818 -39.105 1.00 59.59 100 PRO A O 1
ATOM 799 N N . ASN A 1 101 ? -1.607 -10.269 -40.566 1.00 55.38 101 ASN A N 1
ATOM 800 C CA . ASN A 1 101 ? -0.969 -8.955 -40.488 1.00 55.38 101 ASN A CA 1
ATOM 801 C C . ASN A 1 101 ? -1.751 -7.862 -41.237 1.00 55.38 101 ASN A C 1
ATOM 803 O O . ASN A 1 101 ? -1.653 -6.690 -40.869 1.00 55.38 101 ASN A O 1
ATOM 807 N N . GLN A 1 102 ? -2.583 -8.228 -42.218 1.00 56.16 102 GLN A N 1
ATOM 808 C CA . GLN A 1 102 ? -3.419 -7.284 -42.961 1.00 56.16 102 GLN A CA 1
ATOM 809 C C . GLN A 1 102 ? -4.765 -7.028 -42.249 1.00 56.16 102 GLN A C 1
ATOM 811 O O . GLN A 1 102 ? -5.442 -7.976 -41.848 1.00 56.16 102 GLN A O 1
ATOM 816 N N . PRO A 1 103 ? -5.204 -5.762 -42.091 1.00 53.91 103 PRO A N 1
ATOM 817 C CA . PRO A 1 103 ? -6.475 -5.427 -41.438 1.00 53.91 103 PRO A CA 1
ATOM 818 C C . PRO A 1 103 ? -7.725 -5.993 -42.127 1.00 53.91 103 PRO A C 1
ATOM 820 O O . PRO A 1 103 ? -8.736 -6.206 -41.456 1.00 53.91 103 PRO A O 1
ATOM 823 N N . THR A 1 104 ? -7.675 -6.210 -43.443 1.00 53.22 104 THR A N 1
ATOM 824 C CA . THR A 1 104 ? -8.764 -6.786 -44.252 1.00 53.22 104 THR A CA 1
ATOM 825 C C . THR A 1 104 ? -9.017 -8.243 -43.886 1.00 53.22 104 THR A C 1
ATOM 827 O O . THR A 1 104 ? -10.157 -8.632 -43.650 1.00 53.22 104 THR A O 1
ATOM 830 N N . ASP A 1 105 ? -7.942 -9.003 -43.702 1.00 50.88 105 ASP A N 1
ATOM 831 C CA . ASP A 1 105 ? -7.970 -10.439 -43.416 1.00 50.88 105 ASP A CA 1
ATOM 832 C C . ASP A 1 105 ? -8.404 -10.740 -41.975 1.00 50.88 105 ASP A C 1
ATOM 834 O O . ASP A 1 105 ? -8.810 -11.853 -41.658 1.00 50.88 105 ASP A O 1
ATOM 838 N N . ARG A 1 106 ? -8.355 -9.737 -41.085 1.00 53.81 106 ARG A N 1
ATOM 839 C CA . ARG A 1 106 ? -8.859 -9.832 -39.702 1.00 53.81 106 ARG A CA 1
ATOM 840 C C . ARG A 1 106 ? -10.385 -9.771 -39.608 1.00 53.81 106 ARG A C 1
ATOM 842 O O . ARG A 1 106 ? -10.931 -10.020 -38.533 1.00 53.81 106 ARG A O 1
ATOM 849 N N . ARG A 1 107 ? -11.074 -9.369 -40.685 1.00 48.78 107 ARG A N 1
ATOM 850 C CA . ARG A 1 107 ? -12.546 -9.299 -40.731 1.00 48.78 107 ARG A CA 1
ATOM 851 C C . ARG A 1 107 ? -13.184 -10.606 -41.181 1.00 48.78 107 ARG A C 1
ATOM 853 O O . ARG A 1 107 ? -14.380 -10.773 -40.951 1.00 48.78 107 ARG A O 1
ATOM 860 N N . ASP A 1 108 ? -12.409 -11.511 -41.773 1.00 47.59 108 ASP A N 1
ATOM 861 C CA . ASP A 1 108 ? -12.923 -12.793 -42.224 1.00 47.59 108 ASP A CA 1
ATOM 862 C C . ASP A 1 108 ? -13.021 -13.765 -41.038 1.00 47.59 108 ASP A C 1
ATOM 864 O O . ASP A 1 108 ? -12.025 -14.218 -40.475 1.00 47.59 108 ASP A O 1
ATOM 868 N N . ARG A 1 109 ? -14.250 -13.983 -40.560 1.00 52.03 109 ARG A N 1
ATOM 869 C CA . ARG A 1 109 ? -14.564 -14.727 -39.325 1.00 52.03 109 ARG A CA 1
ATOM 870 C C . ARG A 1 109 ? -14.902 -16.198 -39.583 1.00 52.03 109 ARG A C 1
ATOM 872 O O . ARG A 1 109 ? -15.526 -16.840 -38.736 1.00 52.03 109 ARG A O 1
ATOM 879 N N . THR A 1 110 ? -14.534 -16.762 -40.727 1.00 45.06 110 THR A N 1
ATOM 880 C CA . THR A 1 110 ? -14.881 -18.148 -41.070 1.00 45.06 110 THR A CA 1
ATOM 881 C C . THR A 1 110 ? -13.905 -19.182 -40.507 1.00 45.06 110 THR A C 1
ATOM 883 O O . THR A 1 110 ? -13.280 -19.939 -41.239 1.00 45.06 110 THR A O 1
ATOM 886 N N . LEU A 1 111 ? -13.876 -19.317 -39.179 1.00 45.06 111 LEU A N 1
ATOM 887 C CA . LEU A 1 111 ? -13.605 -20.614 -38.547 1.00 45.06 111 LEU A CA 1
ATOM 888 C C . LEU A 1 111 ? -14.922 -21.420 -38.572 1.00 45.06 111 LEU A C 1
ATOM 890 O O . LEU A 1 111 ? -15.790 -21.236 -37.719 1.00 45.06 111 LEU A O 1
ATOM 894 N N . LYS A 1 112 ? -15.137 -22.264 -39.590 1.00 46.22 112 LYS A N 1
ATOM 895 C CA . LYS A 1 112 ? -16.294 -23.192 -39.657 1.00 46.22 112 LYS A CA 1
ATOM 896 C C . LYS A 1 112 ? -15.967 -24.540 -38.974 1.00 46.22 112 LYS A C 1
ATOM 898 O O . LYS A 1 112 ? -14.804 -24.854 -38.749 1.00 46.22 112 LYS A O 1
ATOM 903 N N . PRO A 1 113 ? -16.950 -25.432 -38.757 1.00 39.97 113 PRO A N 1
ATOM 904 C CA . PRO A 1 113 ? -18.019 -25.397 -37.762 1.00 39.97 113 PRO A CA 1
ATOM 905 C C . PRO A 1 113 ? -17.738 -26.314 -36.552 1.00 39.97 113 PRO A C 1
ATOM 907 O O . PRO A 1 113 ? -18.497 -26.268 -35.590 1.00 39.97 113 PRO A O 1
ATOM 910 N N . ALA A 1 114 ? -16.658 -27.108 -36.557 1.00 43.44 114 ALA A N 1
ATOM 911 C CA . ALA A 1 114 ? -16.342 -28.041 -35.466 1.00 43.44 114 ALA A CA 1
ATOM 912 C C . ALA A 1 114 ? -15.923 -27.325 -34.166 1.00 43.44 114 ALA A C 1
ATOM 914 O O . ALA A 1 114 ? -16.113 -27.854 -33.080 1.00 43.44 114 ALA A O 1
ATOM 915 N N . PHE A 1 115 ? -15.414 -26.094 -34.282 1.00 46.47 115 PHE A N 1
ATOM 916 C CA . PHE A 1 115 ? -14.944 -25.270 -33.163 1.00 46.47 115 PHE A CA 1
ATOM 917 C C . PHE A 1 115 ? -15.938 -24.167 -32.746 1.00 46.47 115 PHE A C 1
ATOM 919 O O . PHE A 1 115 ? -15.677 -23.410 -31.816 1.00 46.47 115 PHE A O 1
ATOM 926 N N . SER A 1 116 ? -17.066 -24.017 -33.456 1.00 44.44 116 SER A N 1
ATOM 927 C CA . SER A 1 116 ? -17.895 -22.799 -33.379 1.00 44.44 116 SER A CA 1
ATOM 928 C C . SER A 1 116 ? -18.972 -22.810 -32.291 1.00 44.44 116 SER A C 1
ATOM 930 O O . SER A 1 116 ? -19.428 -21.742 -31.882 1.00 44.44 116 SER A O 1
ATOM 932 N N . THR A 1 117 ? -19.385 -23.987 -31.818 1.00 43.75 117 THR A N 1
ATOM 933 C CA . THR A 1 117 ? -20.551 -24.121 -30.933 1.00 43.75 117 THR A CA 1
ATOM 934 C C . THR A 1 117 ? -20.249 -23.622 -29.517 1.00 43.75 117 THR A C 1
ATOM 936 O O . THR A 1 117 ? -21.024 -22.839 -28.970 1.00 43.75 117 THR A O 1
ATOM 939 N N . ASP A 1 118 ? -19.076 -23.958 -28.972 1.00 43.19 118 ASP A N 1
ATOM 940 C CA . ASP A 1 118 ? -18.662 -23.530 -27.625 1.00 43.19 118 ASP A CA 1
ATOM 941 C C . ASP A 1 118 ? -18.258 -22.047 -27.575 1.00 43.19 118 ASP A C 1
ATOM 943 O O . ASP A 1 118 ? -18.546 -21.339 -26.608 1.00 43.19 118 ASP A O 1
ATOM 947 N N . LEU A 1 119 ? -17.642 -21.542 -28.650 1.00 41.59 119 LEU A N 1
ATOM 948 C CA . LEU A 1 119 ? -17.206 -20.147 -28.756 1.00 41.59 119 LEU A CA 1
ATOM 949 C C . LEU A 1 119 ? -18.373 -19.173 -28.977 1.00 41.59 119 LEU A C 1
ATOM 951 O O . LEU A 1 119 ? -18.359 -18.083 -28.405 1.00 41.59 119 LEU A O 1
ATOM 955 N N . LYS A 1 120 ? -19.410 -19.554 -29.741 1.00 39.03 120 LYS A N 1
ATOM 956 C CA . LYS A 1 120 ? -20.619 -18.722 -29.911 1.00 39.03 120 LYS A CA 1
ATOM 957 C C . LYS A 1 120 ? -21.425 -18.594 -28.620 1.00 39.03 120 LYS A C 1
ATOM 959 O O . LYS A 1 120 ? -21.855 -17.491 -28.295 1.00 39.03 120 LYS A O 1
ATOM 964 N N . TYR A 1 121 ? -21.573 -19.686 -27.866 1.00 41.00 121 TYR A N 1
ATOM 965 C CA . TYR A 1 121 ? -22.273 -19.671 -26.578 1.00 41.00 121 TYR A CA 1
ATOM 966 C C . TYR A 1 121 ? -21.598 -18.729 -25.565 1.00 41.00 121 TYR A C 1
ATOM 968 O O . TYR A 1 121 ? -22.270 -18.005 -24.826 1.00 41.00 121 TYR A O 1
ATOM 976 N N . LEU A 1 122 ? -20.260 -18.691 -25.553 1.00 38.69 122 LEU A N 1
ATOM 977 C CA . LEU A 1 122 ? -19.504 -17.782 -24.692 1.00 38.69 122 LEU A CA 1
ATOM 978 C C . LEU A 1 122 ? -19.597 -16.320 -25.158 1.00 38.69 122 LEU A C 1
ATOM 980 O O . LEU A 1 122 ? -19.780 -15.431 -24.323 1.00 38.69 122 LEU A O 1
ATOM 984 N N . ASP A 1 123 ? -19.495 -16.066 -26.467 1.00 42.72 123 ASP A N 1
ATOM 985 C CA . ASP A 1 123 ? -19.486 -14.708 -27.027 1.00 42.72 123 ASP A CA 1
ATOM 986 C C . ASP A 1 123 ? -20.860 -14.024 -26.904 1.00 42.72 123 ASP A C 1
ATOM 988 O O . ASP A 1 123 ? -20.916 -12.865 -26.494 1.00 42.72 123 ASP A O 1
ATOM 992 N N . GLU A 1 124 ? -21.978 -14.735 -27.113 1.00 43.94 124 GLU A N 1
ATOM 993 C CA . GLU A 1 124 ? -23.330 -14.188 -26.874 1.00 43.94 124 GLU A CA 1
ATOM 994 C C . GLU A 1 124 ? -23.562 -13.831 -25.398 1.00 43.94 124 GLU A C 1
ATOM 996 O O . GLU A 1 124 ? -24.103 -12.765 -25.081 1.00 43.94 124 GLU A O 1
ATOM 1001 N N . LYS A 1 125 ? -23.085 -14.672 -24.472 1.00 44.66 125 LYS A N 1
ATOM 1002 C CA . LYS A 1 125 ? -23.204 -14.436 -23.024 1.00 44.66 125 LYS A CA 1
ATOM 1003 C C . LYS A 1 125 ? -22.334 -13.264 -22.551 1.00 44.66 125 LYS A C 1
ATOM 1005 O O . LYS A 1 125 ? -22.716 -12.536 -21.630 1.00 44.66 125 LYS A O 1
ATOM 1010 N N . LEU A 1 126 ? -21.178 -13.056 -23.184 1.00 37.38 126 LEU A N 1
ATOM 1011 C CA . LEU A 1 126 ? -20.227 -11.986 -22.862 1.00 37.38 126 LEU A CA 1
ATOM 1012 C C . LEU A 1 126 ? -20.501 -10.680 -23.618 1.00 37.38 126 LEU A C 1
ATOM 1014 O O . LEU A 1 126 ? -20.071 -9.625 -23.149 1.00 37.38 126 LEU A O 1
ATOM 1018 N N . HIS A 1 127 ? -21.249 -10.697 -24.725 1.00 41.09 127 HIS A N 1
ATOM 1019 C CA . HIS A 1 127 ? -21.531 -9.508 -25.534 1.00 41.09 127 HIS A CA 1
ATOM 1020 C C . HIS A 1 127 ? -22.235 -8.410 -24.724 1.00 41.09 127 HIS A C 1
ATOM 1022 O O . HIS A 1 127 ? -21.774 -7.267 -24.668 1.00 41.09 127 HIS A O 1
ATOM 1028 N N . GLY A 1 128 ? -23.288 -8.773 -23.985 1.00 37.22 128 GLY A N 1
ATOM 1029 C CA . GLY A 1 128 ? -23.981 -7.837 -23.098 1.00 37.22 128 GLY A CA 1
ATOM 1030 C C . GLY A 1 128 ? -23.083 -7.300 -21.976 1.00 37.22 128 GLY A C 1
ATOM 1031 O O . GLY A 1 128 ? -23.212 -6.142 -21.582 1.00 37.22 128 GLY A O 1
ATOM 1032 N N . ALA A 1 129 ? -22.141 -8.108 -21.479 1.00 35.50 129 ALA A N 1
ATOM 1033 C CA . ALA A 1 129 ? -21.177 -7.687 -20.462 1.00 35.50 129 ALA A CA 1
ATOM 1034 C C . ALA A 1 129 ? -20.104 -6.737 -21.033 1.00 35.50 129 ALA A C 1
ATOM 1036 O O . ALA A 1 129 ? -19.774 -5.745 -20.386 1.00 35.50 129 ALA A O 1
ATOM 1037 N N . ARG A 1 130 ? -19.627 -6.973 -22.264 1.00 36.41 130 ARG A N 1
ATOM 1038 C CA . ARG A 1 130 ? -18.637 -6.134 -22.972 1.00 36.41 130 ARG A CA 1
ATOM 1039 C C . ARG A 1 130 ? -19.175 -4.741 -23.291 1.00 36.41 130 ARG A C 1
ATOM 1041 O O . ARG A 1 130 ? -18.469 -3.753 -23.082 1.00 36.41 130 ARG A O 1
ATOM 1048 N N . VAL A 1 131 ? -20.431 -4.651 -23.734 1.00 37.94 131 VAL A N 1
ATOM 1049 C CA . VAL A 1 131 ? -21.101 -3.368 -24.011 1.00 37.94 131 VAL A CA 1
ATOM 1050 C C . VAL A 1 131 ? -21.294 -2.566 -22.720 1.00 37.94 131 VAL A C 1
ATOM 1052 O O . VAL A 1 131 ? -21.005 -1.370 -22.686 1.00 37.94 131 VAL A O 1
ATOM 1055 N N . ARG A 1 132 ? -21.689 -3.226 -21.622 1.00 40.56 132 ARG A N 1
ATOM 1056 C CA . ARG A 1 132 ? -21.859 -2.573 -20.310 1.00 40.56 132 ARG A CA 1
ATOM 1057 C C . ARG A 1 132 ? -20.538 -2.144 -19.661 1.00 40.56 132 ARG A C 1
ATOM 1059 O O . ARG A 1 132 ? -20.534 -1.188 -18.894 1.00 40.56 132 ARG A O 1
ATOM 1066 N N . ALA A 1 133 ? -19.428 -2.805 -19.987 1.00 35.75 133 ALA A N 1
ATOM 1067 C CA . ALA A 1 133 ? -18.114 -2.533 -19.403 1.00 35.75 133 ALA A CA 1
ATOM 1068 C C . ALA A 1 133 ? -17.205 -1.604 -20.241 1.00 35.75 133 ALA A C 1
ATOM 1070 O O . ALA A 1 133 ? -16.073 -1.358 -19.835 1.00 35.75 133 ALA A O 1
ATOM 1071 N N . ARG A 1 134 ? -17.671 -1.055 -21.382 1.00 35.31 134 ARG A N 1
ATOM 1072 C CA . ARG A 1 134 ? -16.880 -0.160 -22.268 1.00 35.31 134 ARG A CA 1
ATOM 1073 C C . ARG A 1 134 ? -15.497 -0.742 -22.655 1.00 35.31 134 ARG A C 1
ATOM 1075 O O . ARG A 1 134 ? -14.492 -0.037 -22.676 1.00 35.31 134 ARG A O 1
ATOM 1082 N N . VAL A 1 135 ? -15.446 -2.028 -23.010 1.00 35.38 135 VAL A N 1
ATOM 1083 C CA . VAL A 1 135 ? -14.213 -2.845 -23.170 1.00 35.38 135 VAL A CA 1
ATOM 1084 C C . VAL A 1 135 ? -13.392 -2.542 -24.444 1.00 35.38 135 VAL A C 1
ATOM 1086 O O . VAL A 1 135 ? -12.475 -3.274 -24.786 1.00 35.38 135 VAL A O 1
ATOM 1089 N N . HIS A 1 136 ? -13.641 -1.445 -25.165 1.00 37.50 136 HIS A N 1
ATOM 1090 C CA . HIS A 1 136 ? -12.893 -1.161 -26.401 1.00 37.50 136 HIS A CA 1
ATOM 1091 C C . HIS A 1 136 ? -11.428 -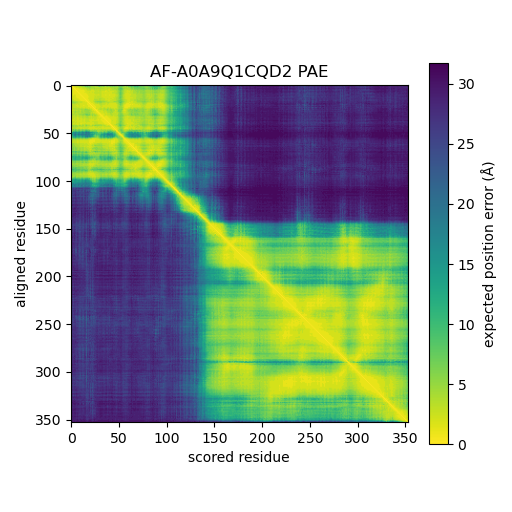0.733 -26.158 1.00 37.50 136 HIS A C 1
ATOM 1093 O O . HIS A 1 136 ? -10.605 -0.842 -27.065 1.00 37.50 136 HIS A O 1
ATOM 1099 N N . CYS A 1 137 ? -11.098 -0.273 -24.943 1.00 41.38 137 CYS A N 1
ATOM 1100 C CA . CYS A 1 137 ? -9.748 0.176 -24.577 1.00 41.38 137 CYS A CA 1
ATOM 1101 C C . CYS A 1 137 ? -8.899 -0.911 -23.895 1.00 41.38 137 CYS A C 1
ATOM 1103 O O . CYS A 1 137 ? -7.679 -0.873 -23.988 1.00 41.38 137 CYS A O 1
ATOM 1105 N N . VAL A 1 138 ? -9.530 -1.899 -23.254 1.00 41.16 138 VAL A N 1
ATOM 1106 C CA . VAL A 1 138 ? -8.836 -2.877 -22.399 1.00 41.16 138 VAL A CA 1
ATOM 1107 C C . VAL A 1 138 ? -8.032 -3.882 -23.235 1.00 41.16 138 VAL A C 1
ATOM 1109 O O . VAL A 1 138 ? -6.847 -4.074 -22.992 1.00 41.16 138 VAL A O 1
ATOM 1112 N N . GLU A 1 139 ? -8.600 -4.426 -24.319 1.00 40.78 139 GLU A N 1
ATOM 1113 C CA . GLU A 1 139 ? -7.886 -5.396 -25.176 1.00 40.78 139 GLU A CA 1
ATOM 1114 C C . GLU A 1 139 ? -6.681 -4.793 -25.936 1.00 40.78 139 GLU A C 1
ATOM 1116 O O . GLU A 1 139 ? -5.788 -5.527 -26.369 1.00 40.78 139 GLU A O 1
ATOM 1121 N N . ALA A 1 140 ? -6.639 -3.467 -26.119 1.00 43.09 140 ALA A N 1
ATOM 1122 C CA . ALA A 1 140 ? -5.517 -2.772 -26.757 1.00 43.09 140 ALA A CA 1
ATOM 1123 C C . ALA A 1 140 ? -4.360 -2.485 -25.781 1.00 43.09 140 ALA A C 1
ATOM 1125 O O . ALA A 1 140 ? -3.215 -2.362 -26.221 1.00 43.09 140 ALA A O 1
ATOM 1126 N N . GLU A 1 141 ? -4.654 -2.397 -24.482 1.00 43.44 141 GLU A N 1
ATOM 1127 C CA . GLU A 1 141 ? -3.682 -2.140 -23.411 1.00 43.44 141 GLU A CA 1
ATOM 1128 C C . GLU A 1 141 ? -3.203 -3.428 -22.712 1.00 43.44 141 GLU A C 1
ATOM 1130 O O . GLU A 1 141 ? -2.133 -3.426 -22.111 1.00 43.44 141 GLU A O 1
ATOM 1135 N N . GLU A 1 142 ? -3.929 -4.545 -22.843 1.00 46.47 142 GLU A N 1
ATOM 1136 C CA . GLU A 1 142 ? -3.575 -5.842 -22.235 1.00 46.47 142 GLU A CA 1
ATOM 1137 C C . GLU A 1 142 ? -2.668 -6.739 -23.099 1.00 46.47 142 GLU A C 1
ATOM 1139 O O . GLU A 1 142 ? -2.242 -7.806 -22.656 1.00 46.47 142 GLU A O 1
ATOM 1144 N N . LYS A 1 143 ? -2.323 -6.333 -24.330 1.00 50.84 143 LYS A N 1
ATOM 1145 C CA . LYS A 1 143 ? -1.363 -7.074 -25.167 1.00 50.84 143 LYS A CA 1
ATOM 1146 C C . LYS A 1 143 ? 0.033 -6.451 -25.051 1.00 50.84 143 LYS A C 1
ATOM 1148 O O . LYS A 1 143 ? 0.155 -5.246 -25.292 1.00 50.84 143 LYS A O 1
ATOM 1153 N N . PRO A 1 144 ? 1.100 -7.237 -24.794 1.00 46.28 144 PRO A N 1
ATOM 1154 C CA . PRO A 1 144 ? 2.486 -6.768 -24.821 1.00 46.28 144 PRO A CA 1
ATOM 1155 C C . PRO A 1 144 ? 2.919 -6.462 -26.264 1.00 46.28 144 PRO A C 1
ATOM 1157 O O . PRO A 1 144 ? 3.675 -7.184 -26.906 1.00 46.28 144 PRO A O 1
ATOM 1160 N N . THR A 1 145 ? 2.376 -5.384 -26.816 1.00 54.56 145 THR A N 1
ATOM 1161 C CA . THR A 1 145 ? 2.704 -4.868 -28.141 1.00 54.56 145 THR A CA 1
ATOM 1162 C C . THR A 1 145 ? 3.971 -4.018 -28.071 1.00 54.56 145 THR A C 1
ATOM 1164 O O . THR A 1 145 ? 4.319 -3.470 -27.026 1.00 54.56 145 THR A O 1
ATOM 1167 N N . ILE A 1 146 ? 4.650 -3.816 -29.204 1.00 50.91 146 ILE A N 1
ATOM 1168 C CA . ILE A 1 146 ? 5.766 -2.854 -29.292 1.00 50.91 146 ILE A CA 1
ATOM 1169 C C . ILE A 1 146 ? 5.329 -1.466 -28.798 1.00 50.91 146 ILE A C 1
ATOM 1171 O O . ILE A 1 146 ? 6.112 -0.762 -28.167 1.00 50.91 146 ILE A O 1
ATOM 1175 N N . LYS A 1 147 ? 4.070 -1.082 -29.051 1.00 54.25 147 LYS A N 1
ATOM 1176 C CA . LYS A 1 147 ? 3.481 0.153 -28.529 1.00 54.25 147 LYS A CA 1
ATOM 1177 C C . LYS A 1 147 ? 3.426 0.145 -26.998 1.00 54.25 147 LYS A C 1
ATOM 1179 O O . LYS A 1 147 ? 3.948 1.075 -26.401 1.00 54.25 147 LYS A O 1
ATOM 1184 N N . PHE A 1 148 ? 2.906 -0.916 -26.379 1.00 54.41 148 PHE A N 1
ATOM 1185 C CA . PHE A 1 148 ? 2.902 -1.081 -24.920 1.00 54.41 148 PHE A CA 1
ATOM 1186 C C . PHE A 1 148 ? 4.311 -0.944 -24.326 1.00 54.41 148 PHE A C 1
ATOM 1188 O O . PHE A 1 148 ? 4.523 -0.123 -23.439 1.00 54.41 148 PHE A O 1
ATOM 1195 N N . TYR A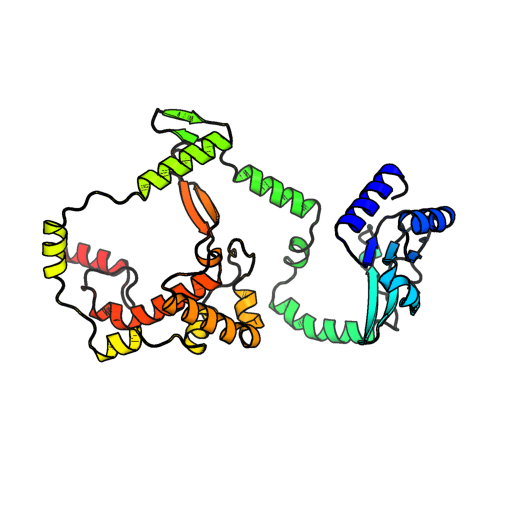 1 149 ? 5.306 -1.663 -24.860 1.00 54.31 149 TYR A N 1
ATOM 1196 C CA . TYR A 1 149 ? 6.682 -1.543 -24.365 1.00 54.31 149 TYR A CA 1
ATOM 1197 C C . TYR A 1 149 ? 7.261 -0.144 -24.578 1.00 54.31 149 TYR A C 1
ATOM 1199 O O . TYR A 1 149 ? 7.968 0.352 -23.703 1.00 54.31 149 TYR A O 1
ATOM 1207 N N . ARG A 1 150 ? 6.955 0.523 -25.698 1.00 64.19 150 ARG A N 1
ATOM 1208 C CA . ARG A 1 150 ? 7.369 1.915 -25.933 1.00 64.19 150 ARG A CA 1
ATOM 1209 C C . ARG A 1 150 ? 6.730 2.867 -24.931 1.00 64.19 150 ARG A C 1
ATOM 1211 O O . ARG A 1 150 ? 7.439 3.713 -24.398 1.00 64.19 150 ARG A O 1
ATOM 1218 N N . ASP A 1 151 ? 5.444 2.709 -24.649 1.00 55.19 151 ASP A N 1
ATOM 1219 C CA . ASP A 1 151 ? 4.705 3.558 -23.715 1.00 55.19 151 ASP A CA 1
ATOM 1220 C C . ASP A 1 151 ? 5.190 3.339 -22.274 1.00 55.19 151 ASP A C 1
ATOM 1222 O O . ASP A 1 151 ? 5.491 4.311 -21.583 1.00 55.19 151 ASP A O 1
ATOM 1226 N N . VAL A 1 152 ? 5.399 2.086 -21.850 1.00 58.97 152 VAL A N 1
ATOM 1227 C CA . VAL A 1 152 ? 6.014 1.742 -20.554 1.00 58.97 152 VAL A CA 1
ATOM 1228 C C . VAL A 1 152 ? 7.434 2.305 -20.451 1.00 58.97 152 VAL A C 1
ATOM 1230 O O . VAL A 1 152 ? 7.783 2.918 -19.443 1.00 58.97 152 VAL A O 1
ATOM 1233 N N . THR A 1 153 ? 8.247 2.153 -21.502 1.00 63.06 153 THR A N 1
ATOM 1234 C CA . THR A 1 153 ? 9.622 2.680 -21.541 1.00 63.06 153 THR A CA 1
ATOM 1235 C C . THR A 1 153 ? 9.629 4.202 -21.449 1.00 63.06 153 THR A C 1
ATOM 1237 O O . THR A 1 153 ? 10.368 4.774 -20.650 1.00 63.06 153 THR A O 1
ATOM 1240 N N . LYS A 1 154 ? 8.771 4.872 -22.223 1.00 67.31 154 LYS A N 1
ATOM 1241 C CA . LYS A 1 154 ? 8.619 6.329 -22.201 1.00 67.31 154 LYS A CA 1
ATOM 1242 C C . LYS A 1 154 ? 8.180 6.808 -20.821 1.00 67.31 154 LYS A C 1
ATOM 1244 O O . LYS A 1 154 ? 8.781 7.724 -20.273 1.00 67.31 154 LYS A O 1
ATOM 1249 N N . TYR A 1 155 ? 7.199 6.140 -20.224 1.00 64.75 155 TYR A N 1
ATOM 1250 C CA . TYR A 1 155 ? 6.711 6.457 -18.888 1.00 64.75 155 TYR A CA 1
ATOM 1251 C C . TYR A 1 155 ? 7.790 6.282 -17.811 1.00 64.75 155 TYR A C 1
ATOM 1253 O O . TYR A 1 155 ? 7.918 7.120 -16.916 1.00 64.75 155 TYR A O 1
ATOM 1261 N N . ALA A 1 156 ? 8.606 5.228 -17.916 1.00 65.00 156 ALA A N 1
ATOM 1262 C CA . ALA A 1 156 ? 9.755 5.009 -17.040 1.00 65.00 156 ALA A CA 1
ATOM 1263 C C . ALA A 1 156 ? 10.820 6.109 -17.201 1.00 65.00 156 ALA A C 1
ATOM 1265 O O . ALA A 1 156 ? 11.361 6.589 -16.204 1.00 65.00 156 ALA A O 1
ATOM 1266 N N . ILE A 1 157 ? 11.088 6.555 -18.434 1.00 71.38 157 ILE A N 1
ATOM 1267 C CA . ILE A 1 157 ? 12.020 7.657 -18.722 1.00 71.38 157 ILE A CA 1
ATOM 1268 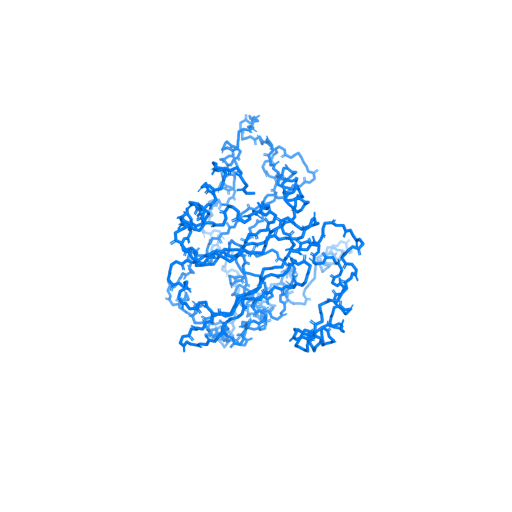C C . ILE A 1 157 ? 11.497 8.987 -18.165 1.00 71.38 157 ILE A C 1
ATOM 1270 O O . ILE A 1 157 ? 12.261 9.718 -17.533 1.00 71.38 157 ILE A O 1
ATOM 1274 N N . ASP A 1 158 ? 10.215 9.294 -18.366 1.00 71.50 158 ASP A N 1
ATOM 1275 C CA . ASP A 1 158 ? 9.603 10.557 -17.935 1.00 71.50 158 ASP A CA 1
ATOM 1276 C C . ASP A 1 158 ? 9.543 10.674 -16.407 1.00 71.50 158 ASP A C 1
ATOM 1278 O O . ASP A 1 158 ? 9.725 11.759 -15.850 1.00 71.50 158 ASP A O 1
ATOM 1282 N N . ARG A 1 159 ? 9.339 9.551 -15.708 1.00 71.88 159 ARG A N 1
ATOM 1283 C CA . ARG A 1 159 ? 9.332 9.500 -14.238 1.00 71.88 159 ARG A CA 1
ATOM 1284 C C . ARG A 1 159 ? 10.719 9.394 -13.612 1.00 71.88 159 ARG A C 1
ATOM 1286 O O . ARG A 1 159 ? 10.841 9.575 -12.399 1.00 71.88 159 ARG A O 1
ATOM 1293 N N . ARG A 1 160 ? 11.761 9.113 -14.399 1.00 82.56 160 ARG A N 1
ATOM 1294 C CA . ARG A 1 160 ? 13.125 8.990 -13.883 1.00 82.56 160 ARG A CA 1
ATOM 1295 C C . ARG A 1 160 ? 13.593 10.328 -13.321 1.00 82.56 160 ARG A C 1
ATOM 1297 O O . ARG A 1 160 ? 13.646 11.341 -14.020 1.00 82.56 160 ARG A O 1
ATOM 1304 N N . ILE A 1 161 ? 14.016 10.315 -12.062 1.00 88.94 161 ILE A N 1
ATOM 1305 C CA . ILE A 1 161 ? 14.702 11.459 -11.469 1.00 88.94 161 ILE A CA 1
ATOM 1306 C C . ILE A 1 161 ? 16.104 11.511 -12.075 1.00 88.94 161 ILE A C 1
ATOM 1308 O O . ILE A 1 161 ? 16.903 10.599 -11.902 1.00 88.94 161 ILE A O 1
ATOM 1312 N N . LYS A 1 162 ? 16.371 12.560 -12.859 1.00 91.06 162 LYS A N 1
ATOM 1313 C CA . LYS A 1 162 ? 17.633 12.721 -13.605 1.00 91.06 162 LYS A CA 1
ATOM 1314 C C . LYS A 1 162 ? 18.747 13.357 -12.779 1.00 91.06 162 LYS A C 1
ATOM 1316 O O . LYS A 1 162 ? 19.900 13.317 -13.192 1.00 91.06 162 LYS A O 1
ATOM 1321 N N . ARG A 1 163 ? 18.377 14.059 -11.710 1.00 94.00 163 ARG A N 1
ATOM 1322 C CA . ARG A 1 163 ? 19.290 14.785 -10.831 1.00 94.00 163 ARG A CA 1
ATOM 1323 C C . ARG A 1 163 ? 18.598 15.184 -9.534 1.00 94.00 163 ARG A C 1
ATOM 1325 O O . ARG A 1 163 ? 17.388 15.422 -9.549 1.00 94.00 163 ARG A O 1
ATOM 1332 N N . VAL A 1 164 ? 19.369 15.292 -8.461 1.00 95.88 164 VAL A N 1
ATOM 1333 C CA . VAL A 1 164 ? 18.915 15.725 -7.131 1.00 95.88 164 VAL A CA 1
ATOM 1334 C C . VAL A 1 164 ? 20.027 16.523 -6.452 1.00 95.88 164 VAL A C 1
ATOM 1336 O O . VAL A 1 164 ? 21.199 16.314 -6.761 1.00 95.88 164 VAL A O 1
ATOM 1339 N N . ARG A 1 165 ? 19.667 17.464 -5.581 1.00 96.25 165 ARG A N 1
ATOM 1340 C CA . ARG A 1 165 ? 20.603 18.246 -4.771 1.00 96.25 165 ARG A CA 1
ATOM 1341 C C . ARG A 1 165 ? 20.677 17.657 -3.363 1.00 96.25 165 ARG A C 1
ATOM 1343 O O . ARG A 1 165 ? 19.630 17.410 -2.765 1.00 96.25 165 ARG A O 1
ATOM 1350 N N . ASP A 1 166 ? 21.883 17.449 -2.854 1.00 92.94 166 ASP A N 1
ATOM 1351 C CA . ASP A 1 166 ? 22.105 16.989 -1.481 1.00 92.94 166 ASP A CA 1
ATOM 1352 C C . ASP A 1 166 ? 22.110 18.143 -0.456 1.00 92.94 166 ASP A C 1
ATOM 1354 O O . ASP A 1 166 ? 21.851 19.307 -0.782 1.00 92.94 166 ASP A O 1
ATOM 1358 N N . VAL A 1 167 ? 22.395 17.807 0.805 1.00 90.12 167 VAL A N 1
ATOM 1359 C CA . VAL A 1 167 ? 22.479 18.757 1.928 1.00 90.12 167 VAL A CA 1
ATOM 1360 C C . VAL A 1 167 ? 23.658 19.732 1.817 1.00 90.12 167 VAL A C 1
ATOM 1362 O O . VAL A 1 167 ? 23.606 20.813 2.398 1.00 90.12 167 VAL A O 1
ATOM 1365 N N . HIS A 1 168 ? 24.686 19.389 1.038 1.00 91.75 168 HIS A N 1
ATOM 1366 C CA . HIS A 1 168 ? 25.863 20.217 0.766 1.00 91.75 168 HIS A CA 1
ATOM 1367 C C . HIS A 1 168 ? 25.713 21.040 -0.523 1.00 91.75 168 HIS A C 1
ATOM 1369 O O . HIS A 1 168 ? 26.679 21.635 -0.998 1.00 91.75 168 HIS A O 1
ATOM 1375 N N . VAL A 1 169 ? 24.496 21.113 -1.080 1.00 91.06 169 VAL A N 1
ATOM 1376 C CA . VAL A 1 169 ? 24.162 21.876 -2.296 1.00 91.06 169 VAL A CA 1
ATOM 1377 C C . VAL A 1 169 ? 24.797 21.275 -3.569 1.00 91.06 169 VAL A C 1
ATOM 1379 O O . VAL A 1 169 ? 24.715 21.864 -4.650 1.00 91.06 169 VAL A O 1
ATOM 1382 N N . VAL A 1 170 ? 25.347 20.058 -3.501 1.00 94.44 170 VAL A N 1
ATOM 1383 C CA . VAL A 1 170 ? 25.929 19.347 -4.648 1.00 94.44 170 VAL A CA 1
ATOM 1384 C C . VAL A 1 170 ? 24.827 18.645 -5.440 1.00 94.44 170 VAL A C 1
ATOM 1386 O O . VAL A 1 170 ? 23.901 18.059 -4.880 1.00 94.44 170 VAL A O 1
ATOM 1389 N N . VAL A 1 171 ? 24.897 18.726 -6.774 1.00 96.38 171 VAL A N 1
ATOM 1390 C CA . VAL A 1 171 ? 23.910 18.113 -7.675 1.00 96.38 171 VAL A CA 1
ATOM 1391 C C . VAL A 1 171 ? 24.426 16.784 -8.211 1.00 96.38 171 VAL A C 1
ATOM 1393 O O . VAL A 1 171 ? 25.320 16.747 -9.058 1.00 96.38 171 VAL A O 1
ATOM 1396 N N . HIS A 1 172 ? 23.771 15.708 -7.796 1.00 95.75 172 HIS A N 1
ATOM 1397 C CA . HIS A 1 172 ? 24.051 14.338 -8.215 1.00 95.75 172 HIS A CA 1
ATOM 1398 C C . HIS A 1 172 ? 23.265 13.980 -9.475 1.00 95.75 172 HIS A C 1
ATOM 1400 O O . HIS A 1 172 ? 22.124 14.420 -9.651 1.00 95.75 172 HIS A O 1
ATOM 1406 N N . LYS A 1 173 ? 23.875 13.199 -10.373 1.00 95.31 173 LYS A N 1
ATOM 1407 C CA . LYS A 1 173 ? 23.261 12.700 -11.625 1.00 95.31 173 LYS A CA 1
ATOM 1408 C C . LYS A 1 173 ? 23.371 11.182 -11.775 1.00 95.31 173 LYS A C 1
ATOM 1410 O O . LYS A 1 173 ? 22.641 10.614 -12.591 1.00 95.31 173 LYS A O 1
ATOM 1415 N N . ASP A 1 174 ? 24.277 10.551 -11.032 1.00 94.00 174 ASP A N 1
ATOM 1416 C CA . ASP A 1 174 ? 24.413 9.102 -11.022 1.00 94.00 174 ASP A CA 1
ATOM 1417 C C . ASP A 1 174 ? 23.200 8.459 -10.324 1.00 94.00 174 ASP A C 1
ATOM 1419 O O . ASP A 1 174 ? 22.730 8.982 -9.311 1.00 94.00 174 ASP A O 1
ATOM 1423 N N . PRO A 1 175 ? 22.632 7.361 -10.857 1.00 90.50 175 PRO A N 1
ATOM 1424 C CA . PRO A 1 175 ? 21.480 6.706 -10.248 1.00 90.50 175 PRO A CA 1
ATOM 1425 C C . PRO A 1 175 ? 21.701 6.230 -8.811 1.00 90.50 175 PRO A C 1
ATOM 1427 O O . PRO A 1 175 ? 20.753 6.300 -8.029 1.00 90.50 175 PRO A O 1
ATOM 1430 N N . LEU A 1 176 ? 22.896 5.740 -8.471 1.00 92.75 176 LEU A N 1
ATOM 1431 C CA . LEU A 1 176 ? 23.193 5.233 -7.131 1.00 92.75 176 LEU A CA 1
ATOM 1432 C C . LEU A 1 176 ? 23.289 6.390 -6.138 1.00 92.75 176 LEU A C 1
ATOM 1434 O O . LEU A 1 176 ? 22.636 6.346 -5.097 1.00 92.75 176 LEU A O 1
ATOM 1438 N N . ASP A 1 177 ? 23.976 7.468 -6.517 1.00 95.00 177 ASP A N 1
ATOM 1439 C CA . ASP A 1 177 ? 24.064 8.682 -5.698 1.00 95.00 177 ASP A CA 1
ATOM 1440 C C . ASP A 1 177 ? 22.679 9.302 -5.467 1.00 95.00 177 ASP A C 1
ATOM 1442 O O . ASP A 1 177 ? 22.340 9.712 -4.359 1.00 95.00 177 ASP A O 1
ATOM 1446 N N . ILE A 1 178 ? 21.827 9.331 -6.500 1.00 94.12 178 ILE A N 1
ATOM 1447 C CA . ILE A 1 178 ? 20.447 9.821 -6.373 1.00 94.12 178 ILE A CA 1
ATOM 1448 C C . ILE A 1 178 ? 19.664 8.988 -5.350 1.00 94.12 178 ILE A C 1
ATOM 1450 O O . ILE A 1 178 ? 18.925 9.559 -4.545 1.00 94.12 178 ILE A O 1
ATOM 1454 N N . VAL A 1 179 ? 19.794 7.657 -5.390 1.00 92.56 179 VAL A N 1
ATOM 1455 C CA . VAL A 1 179 ? 19.130 6.764 -4.429 1.00 92.56 179 VAL A CA 1
ATOM 1456 C C . VAL A 1 179 ? 19.630 7.037 -3.016 1.00 92.56 179 VAL A C 1
ATOM 1458 O O . VAL A 1 179 ? 18.795 7.186 -2.122 1.00 92.56 179 VAL A O 1
ATOM 1461 N N . GLU A 1 180 ? 20.942 7.171 -2.820 1.00 94.94 180 GLU A N 1
ATOM 1462 C CA . GLU A 1 180 ? 21.507 7.429 -1.494 1.00 94.94 180 GLU A CA 1
ATOM 1463 C C . GLU A 1 180 ? 21.049 8.785 -0.945 1.00 94.94 180 GLU A C 1
ATOM 1465 O O . GLU A 1 180 ? 20.584 8.849 0.188 1.00 94.94 180 GLU A O 1
ATOM 1470 N N . VAL A 1 181 ? 21.028 9.848 -1.761 1.00 95.50 181 VAL A N 1
ATOM 1471 C CA . VAL A 1 181 ? 20.520 11.166 -1.332 1.00 95.50 181 VAL A CA 1
ATOM 1472 C C . VAL A 1 181 ? 19.074 11.083 -0.834 1.00 95.50 181 VAL A C 1
ATOM 1474 O O . VAL A 1 181 ? 18.742 11.666 0.200 1.00 95.50 181 VAL A O 1
ATOM 1477 N N . PHE A 1 182 ? 18.192 10.372 -1.544 1.00 94.25 182 PHE A N 1
ATOM 1478 C CA . PHE A 1 182 ? 16.808 10.204 -1.087 1.00 94.25 182 PHE A CA 1
ATOM 1479 C C . PHE A 1 182 ? 16.705 9.323 0.151 1.00 94.25 182 PHE A C 1
ATOM 1481 O O . PHE A 1 182 ? 15.903 9.633 1.032 1.00 94.25 182 PHE A O 1
ATOM 1488 N N . LYS A 1 183 ? 17.489 8.246 0.213 1.00 93.19 183 LYS A N 1
ATOM 1489 C CA . LYS A 1 183 ? 17.535 7.351 1.365 1.00 93.19 183 LYS A CA 1
ATOM 1490 C C . LYS A 1 183 ? 17.957 8.123 2.611 1.00 93.19 183 LYS A C 1
ATOM 1492 O O . LYS A 1 183 ? 17.157 8.195 3.534 1.00 93.19 183 LYS A O 1
ATOM 1497 N N . SER A 1 184 ? 19.112 8.790 2.598 1.00 94.25 184 SER A N 1
ATOM 1498 C CA . SER A 1 184 ? 19.592 9.574 3.742 1.00 94.25 184 SER A CA 1
ATOM 1499 C C . SER A 1 184 ? 18.607 10.678 4.131 1.00 94.25 184 SER A C 1
ATOM 1501 O O . SER A 1 184 ? 18.340 10.880 5.312 1.00 94.25 184 SER A O 1
ATOM 1503 N N . PHE A 1 185 ? 18.010 11.365 3.147 1.00 93.75 185 PHE A N 1
ATOM 1504 C CA . PHE A 1 185 ? 17.006 12.397 3.413 1.00 93.75 185 PHE A CA 1
ATOM 1505 C C . PHE A 1 185 ? 15.774 11.845 4.144 1.00 93.75 185 PHE A C 1
ATOM 1507 O O . PHE A 1 185 ? 15.334 12.439 5.128 1.00 93.75 185 PHE A O 1
ATOM 1514 N N . TYR A 1 186 ? 15.190 10.740 3.668 1.00 91.81 186 TYR A N 1
ATOM 1515 C CA . TYR A 1 186 ? 13.997 10.167 4.296 1.00 91.81 186 TYR A CA 1
ATOM 1516 C C . TYR A 1 186 ? 14.315 9.404 5.580 1.00 91.81 186 TYR A C 1
ATOM 1518 O O . TYR A 1 186 ? 13.497 9.450 6.491 1.00 91.81 186 TYR A O 1
ATOM 1526 N N . GLU A 1 187 ? 15.479 8.760 5.686 1.00 92.75 187 GLU A N 1
ATOM 1527 C CA . GLU A 1 187 ? 15.964 8.191 6.946 1.00 92.75 187 GLU A CA 1
ATOM 1528 C C . GLU A 1 187 ? 16.016 9.285 8.006 1.00 92.75 187 GLU A C 1
ATOM 1530 O O . GLU A 1 187 ? 15.317 9.171 9.002 1.00 92.75 187 GLU A O 1
ATOM 1535 N N . GLN A 1 188 ? 16.699 10.402 7.736 1.00 92.12 188 GLN A N 1
ATOM 1536 C CA . GLN A 1 188 ? 16.752 11.532 8.662 1.00 92.12 188 GLN A CA 1
ATOM 1537 C C . GLN A 1 188 ? 15.365 12.121 8.963 1.00 92.12 188 GLN A C 1
ATOM 1539 O O . GLN A 1 188 ? 15.084 12.460 10.109 1.00 92.12 188 GLN A O 1
ATOM 1544 N N . LEU A 1 189 ? 14.496 12.253 7.954 1.00 91.00 189 LEU A N 1
ATOM 1545 C CA . LEU A 1 189 ? 13.146 12.805 8.128 1.00 91.00 189 LEU A CA 1
ATOM 1546 C C . LEU A 1 189 ? 12.258 11.931 9.025 1.00 91.00 189 LEU A C 1
ATOM 1548 O O . LEU A 1 189 ? 11.375 12.460 9.698 1.00 91.00 189 LEU A O 1
ATOM 1552 N N . TYR A 1 190 ? 12.446 10.612 8.979 1.00 90.12 190 TYR A N 1
ATOM 1553 C CA . TYR A 1 190 ? 11.660 9.643 9.742 1.00 90.12 190 TYR A CA 1
ATOM 1554 C C . TYR A 1 190 ? 12.369 9.138 11.002 1.00 90.12 190 TYR A C 1
ATOM 1556 O O . TYR A 1 190 ? 11.770 8.367 11.753 1.00 90.12 190 TYR A O 1
ATOM 1564 N N . THR A 1 191 ? 13.604 9.575 11.259 1.00 94.00 191 THR A N 1
ATOM 1565 C CA . THR A 1 191 ? 14.284 9.348 12.533 1.00 94.00 191 THR A CA 1
ATOM 1566 C C . THR A 1 191 ? 13.452 9.936 13.666 1.00 94.00 191 THR A C 1
ATOM 1568 O O . THR A 1 191 ? 12.925 11.046 13.570 1.00 94.00 191 THR A O 1
ATOM 1571 N N . GLN A 1 192 ? 13.330 9.171 14.749 1.00 90.31 192 GLN A N 1
ATOM 1572 C CA . GLN A 1 192 ? 12.676 9.621 15.967 1.00 90.31 192 GLN A CA 1
ATOM 1573 C C . GLN A 1 192 ? 13.364 10.891 16.481 1.00 90.31 192 GLN A C 1
ATOM 1575 O O . GLN A 1 192 ? 14.578 10.912 16.663 1.00 90.31 192 GLN A O 1
ATOM 1580 N N . ALA A 1 193 ? 12.586 11.951 16.688 1.00 89.88 193 ALA A N 1
ATOM 1581 C CA . ALA A 1 193 ? 13.079 13.156 17.338 1.00 89.88 193 ALA A CA 1
ATOM 1582 C C . ALA A 1 193 ? 13.230 12.916 18.845 1.00 89.88 193 ALA A C 1
ATOM 1584 O O . ALA A 1 193 ? 12.487 12.115 19.416 1.00 89.88 193 ALA A O 1
ATOM 1585 N N . ASP A 1 194 ? 14.139 13.648 19.485 1.00 90.56 194 ASP A N 1
ATOM 1586 C CA . ASP A 1 194 ? 14.222 13.675 20.942 1.00 90.56 194 ASP A CA 1
ATOM 1587 C C . ASP A 1 194 ? 12.913 14.234 21.516 1.00 90.56 194 ASP A C 1
ATOM 1589 O O . ASP A 1 194 ? 12.444 15.306 21.118 1.00 90.56 194 ASP A O 1
ATOM 1593 N N . VAL A 1 195 ? 12.303 13.482 22.432 1.00 90.31 195 VAL A N 1
ATOM 1594 C CA . VAL A 1 195 ? 11.052 13.849 23.102 1.00 90.31 195 VAL A CA 1
ATOM 1595 C C . VAL A 1 195 ? 11.334 14.009 24.589 1.00 90.31 195 VAL A C 1
ATOM 1597 O O . VAL A 1 195 ? 11.915 13.127 25.214 1.00 90.31 195 VAL A O 1
ATOM 1600 N N . ASP A 1 196 ? 10.896 15.129 25.162 1.00 94.06 196 ASP A N 1
ATOM 1601 C CA . ASP A 1 196 ? 10.863 15.310 26.611 1.00 94.06 196 ASP A CA 1
ATOM 1602 C C . ASP A 1 196 ? 9.777 14.400 27.205 1.00 94.06 196 ASP A C 1
ATOM 1604 O O . ASP A 1 196 ? 8.578 14.661 27.067 1.00 94.06 196 ASP A O 1
ATOM 1608 N N . GLU A 1 197 ? 10.201 13.310 27.849 1.00 93.00 197 GLU A N 1
ATOM 1609 C CA . GLU A 1 197 ? 9.302 12.325 28.461 1.00 93.00 197 GLU A CA 1
ATOM 1610 C C . GLU A 1 197 ? 8.431 12.931 29.572 1.00 93.00 197 GLU A C 1
ATOM 1612 O O . GLU A 1 197 ? 7.281 12.522 29.751 1.00 93.00 197 GLU A O 1
ATOM 1617 N N . GLY A 1 198 ? 8.945 13.927 30.302 1.00 93.69 198 GLY A N 1
ATOM 1618 C CA . GLY A 1 198 ? 8.209 14.612 31.362 1.00 93.69 198 GLY A CA 1
ATOM 1619 C C . GLY A 1 198 ? 7.060 15.440 30.795 1.00 93.69 198 GLY A C 1
ATOM 1620 O O . GLY A 1 198 ? 5.923 15.334 31.268 1.00 93.69 198 GLY A O 1
ATOM 1621 N N . LEU A 1 199 ? 7.330 16.203 29.732 1.00 91.75 199 LEU A N 1
ATOM 1622 C CA . LEU A 1 199 ? 6.301 16.958 29.016 1.00 91.75 199 LEU A CA 1
ATOM 1623 C C . LEU A 1 199 ? 5.299 16.029 28.324 1.00 91.75 199 LEU A C 1
ATOM 1625 O O . LEU A 1 199 ? 4.096 16.281 28.378 1.00 91.75 199 LEU A O 1
ATOM 1629 N N . GLN A 1 200 ? 5.774 14.947 27.701 1.00 91.56 200 GLN A N 1
ATOM 1630 C CA . GLN A 1 200 ? 4.906 13.950 27.078 1.00 91.56 200 GLN A CA 1
ATOM 1631 C C . GLN A 1 200 ? 3.948 13.348 28.105 1.00 91.56 200 GLN A C 1
ATOM 1633 O O . GLN A 1 200 ? 2.745 13.299 27.855 1.00 91.56 200 GLN A O 1
ATOM 1638 N N . LYS A 1 201 ? 4.458 12.930 29.268 1.00 92.69 201 LYS A N 1
ATOM 1639 C CA . LYS A 1 201 ? 3.629 12.392 30.346 1.00 92.69 201 LYS A CA 1
ATOM 1640 C C . LYS A 1 201 ? 2.617 13.426 30.833 1.00 92.69 201 LYS A C 1
ATOM 1642 O O . LYS A 1 201 ? 1.434 13.121 30.876 1.00 92.69 201 LYS A O 1
ATOM 1647 N N . SER A 1 202 ? 3.052 14.662 31.083 1.00 93.38 202 SER A N 1
ATOM 1648 C CA . SER A 1 202 ? 2.152 15.751 31.482 1.00 93.38 202 SER A CA 1
ATOM 1649 C C . SER A 1 202 ? 1.050 16.020 30.447 1.00 93.38 202 SER A C 1
ATOM 1651 O O . SER A 1 202 ? -0.090 16.276 30.825 1.00 93.38 202 SER A O 1
ATOM 1653 N N . LEU A 1 203 ? 1.354 15.933 29.148 1.00 88.44 203 LEU A N 1
ATOM 1654 C CA . LEU A 1 203 ? 0.361 16.042 28.075 1.00 88.44 203 LEU A CA 1
ATOM 1655 C C . LEU A 1 203 ? -0.627 14.870 28.080 1.00 88.44 203 LEU A C 1
ATOM 1657 O O . LEU A 1 203 ? -1.828 15.093 27.944 1.00 88.44 203 LEU A O 1
ATOM 1661 N N . LEU A 1 204 ? -0.130 13.640 28.225 1.00 87.50 204 LEU A N 1
ATOM 1662 C CA . LEU A 1 204 ? -0.949 12.425 28.200 1.00 87.50 204 LEU A CA 1
ATOM 1663 C C . LEU A 1 204 ? -1.804 12.256 29.463 1.00 87.50 204 LEU A C 1
ATOM 1665 O O . LEU A 1 204 ? -2.910 11.738 29.356 1.00 87.50 204 LEU A O 1
ATOM 1669 N N . ASP A 1 205 ? -1.350 12.747 30.619 1.00 88.31 205 ASP A N 1
ATOM 1670 C CA . ASP A 1 205 ? -2.110 12.737 31.879 1.00 88.31 205 ASP A CA 1
ATOM 1671 C C . ASP A 1 205 ? -3.404 13.575 31.784 1.00 88.31 205 ASP A C 1
ATOM 1673 O O . ASP A 1 205 ? -4.343 13.356 32.545 1.00 88.31 205 ASP A O 1
ATOM 1677 N N . ASN A 1 206 ? -3.489 14.504 30.821 1.00 82.81 206 ASN A N 1
ATOM 1678 C CA . ASN A 1 206 ? -4.702 15.281 30.540 1.00 82.81 206 ASN A CA 1
ATOM 1679 C C . ASN A 1 206 ? -5.705 14.551 29.626 1.00 82.81 206 ASN A C 1
ATOM 1681 O O . ASN A 1 206 ? -6.748 15.116 29.294 1.00 82.81 206 ASN A O 1
ATOM 1685 N N . ILE A 1 207 ? -5.403 13.329 29.176 1.00 83.12 207 ILE A N 1
ATOM 1686 C CA . ILE A 1 207 ? -6.325 12.513 28.382 1.00 83.12 207 ILE A CA 1
ATOM 1687 C C . ILE A 1 207 ? -7.168 11.670 29.342 1.00 83.12 207 ILE A C 1
ATOM 1689 O O . ILE A 1 207 ? -6.743 10.621 29.818 1.00 83.12 207 ILE A O 1
ATOM 1693 N N . ASP A 1 208 ? -8.389 12.123 29.606 1.00 83.06 208 ASP A N 1
ATOM 1694 C CA . ASP A 1 208 ? -9.356 11.478 30.505 1.00 83.06 208 ASP A CA 1
ATOM 1695 C C . ASP A 1 208 ? -10.321 10.519 29.783 1.00 83.06 208 ASP A C 1
ATOM 1697 O O . ASP A 1 208 ? -11.008 9.705 30.405 1.00 83.06 208 ASP A O 1
ATOM 1701 N N . LYS A 1 209 ? -10.362 10.582 28.451 1.00 86.06 209 LYS A N 1
ATOM 1702 C CA . LYS A 1 209 ? -11.242 9.764 27.616 1.00 86.06 209 LYS A CA 1
ATOM 1703 C C . LYS A 1 209 ? -10.612 8.420 27.278 1.00 86.06 209 LYS A C 1
ATOM 1705 O O . LYS A 1 209 ? -9.622 8.338 26.554 1.00 86.06 209 LYS A O 1
ATOM 1710 N N . THR A 1 210 ? -11.260 7.351 27.722 1.00 87.94 210 THR A N 1
ATOM 1711 C CA . THR A 1 210 ? -10.916 5.970 27.370 1.00 87.94 210 THR A CA 1
ATOM 1712 C C . THR A 1 210 ? -12.165 5.221 26.910 1.00 87.94 210 THR A C 1
ATOM 1714 O O . THR A 1 210 ? -13.275 5.576 27.319 1.00 87.94 210 THR A O 1
ATOM 1717 N N . PRO A 1 211 ? -12.029 4.217 26.023 1.00 90.12 211 PRO A N 1
ATOM 1718 C CA . PRO A 1 211 ? -13.169 3.395 25.650 1.00 90.12 211 PRO A CA 1
ATOM 1719 C C . PRO A 1 211 ? -13.659 2.627 26.879 1.00 90.12 211 PRO A C 1
ATOM 1721 O O . PRO A 1 211 ? -12.865 2.215 27.729 1.00 90.12 211 PRO A O 1
ATOM 1724 N N . SER A 1 212 ? -14.969 2.408 26.962 1.00 92.06 212 SER A N 1
ATOM 1725 C CA . SER A 1 212 ? -15.538 1.516 27.976 1.00 92.06 212 SER A CA 1
ATOM 1726 C C . SER A 1 212 ? -14.937 0.111 27.865 1.00 92.06 212 SER A C 1
ATOM 1728 O O . SER A 1 212 ? -14.422 -0.282 26.814 1.00 92.06 212 SER A O 1
ATOM 1730 N N . ARG A 1 213 ? -15.027 -0.675 28.943 1.00 92.88 213 ARG A N 1
ATOM 1731 C CA . ARG A 1 213 ? -14.519 -2.052 28.954 1.00 92.88 213 ARG A CA 1
ATOM 1732 C C . ARG A 1 213 ? -15.100 -2.886 27.809 1.00 92.88 213 ARG A C 1
ATOM 1734 O O . ARG A 1 213 ? -14.337 -3.523 27.097 1.00 92.88 213 ARG A O 1
ATOM 1741 N N . ASP A 1 214 ? -16.407 -2.794 27.584 1.00 93.75 214 ASP A N 1
ATOM 1742 C CA . ASP A 1 214 ? -17.091 -3.541 26.523 1.00 93.75 214 ASP A CA 1
ATOM 1743 C C . ASP A 1 214 ? -16.599 -3.131 25.126 1.00 93.75 214 ASP A C 1
ATOM 1745 O O . ASP A 1 214 ? -16.326 -3.985 24.284 1.00 93.75 214 ASP A O 1
ATOM 1749 N N . GLN A 1 215 ? -16.405 -1.827 24.888 1.00 93.44 215 GLN A N 1
ATOM 1750 C CA . GLN A 1 215 ? -15.813 -1.333 23.639 1.00 93.44 215 GLN A CA 1
ATOM 1751 C C . GLN A 1 215 ? -14.380 -1.842 23.459 1.00 93.44 215 GLN A C 1
ATOM 1753 O O . GLN A 1 215 ? -13.993 -2.222 22.357 1.00 93.44 215 GLN A O 1
ATOM 1758 N N . ASN A 1 216 ? -13.581 -1.851 24.526 1.00 93.50 216 ASN A N 1
ATOM 1759 C CA . ASN A 1 216 ? -12.207 -2.335 24.472 1.00 93.50 216 ASN A CA 1
ATOM 1760 C C . ASN A 1 216 ? -12.143 -3.845 24.182 1.00 93.50 216 ASN A C 1
ATOM 1762 O O . ASN A 1 216 ? -11.342 -4.278 23.351 1.00 93.50 216 ASN A O 1
ATOM 1766 N N . ASP A 1 217 ? -13.027 -4.626 24.802 1.00 93.75 217 ASP A N 1
ATOM 1767 C CA . ASP A 1 217 ? -13.156 -6.064 24.561 1.00 93.75 217 ASP A CA 1
ATOM 1768 C C . ASP A 1 217 ? -13.596 -6.342 23.106 1.00 93.75 217 ASP A C 1
ATOM 1770 O O . ASP A 1 217 ? -13.046 -7.228 22.446 1.00 93.75 217 ASP A O 1
ATOM 1774 N N . GLU A 1 218 ? -14.509 -5.537 22.547 1.00 92.19 218 GLU A N 1
ATOM 1775 C CA . GLU A 1 218 ? -14.913 -5.634 21.137 1.00 92.19 218 GLU A CA 1
ATOM 1776 C C . GLU A 1 218 ? -13.767 -5.267 20.176 1.00 92.19 218 GLU A C 1
ATOM 1778 O O . GLU A 1 218 ? -13.513 -5.989 19.204 1.00 92.19 218 GLU A O 1
ATOM 1783 N N . LEU A 1 219 ? -13.021 -4.192 20.456 1.00 93.00 219 LEU A N 1
ATOM 1784 C CA . LEU A 1 219 ? -11.855 -3.785 19.660 1.00 93.00 219 LEU A CA 1
ATOM 1785 C C . LEU A 1 219 ? -10.766 -4.869 19.642 1.00 93.00 219 LEU A C 1
ATOM 1787 O O . LEU A 1 219 ? -10.165 -5.113 18.586 1.00 93.00 219 LEU A O 1
ATOM 1791 N N . GLY A 1 220 ? -10.544 -5.520 20.789 1.00 91.31 220 GLY A N 1
ATOM 1792 C CA . GLY A 1 220 ? -9.572 -6.598 20.990 1.00 91.31 220 GLY A CA 1
ATOM 1793 C C . GLY A 1 220 ? -10.042 -7.985 20.544 1.00 91.31 220 GLY A C 1
ATOM 1794 O O . GLY A 1 220 ? -9.250 -8.929 20.553 1.00 91.31 220 GLY A O 1
ATOM 1795 N N . SER A 1 221 ? -11.302 -8.131 20.131 1.00 92.88 221 SER A N 1
ATOM 1796 C CA . SER A 1 221 ? -11.857 -9.417 19.703 1.00 92.88 221 SER A CA 1
ATOM 1797 C C . SER A 1 221 ? -11.141 -9.987 18.462 1.00 92.88 221 SER A C 1
ATOM 1799 O O . SER A 1 221 ? -10.597 -9.234 17.645 1.00 92.88 221 SER A O 1
ATOM 1801 N N . PRO A 1 222 ? -11.132 -11.314 18.245 1.00 92.50 222 PRO A N 1
ATOM 1802 C CA . PRO A 1 222 ? -10.522 -11.899 17.051 1.00 92.50 222 PRO A CA 1
ATOM 1803 C C . PRO A 1 222 ? -11.112 -11.351 15.742 1.00 92.50 222 PRO A C 1
ATOM 1805 O O . PRO A 1 222 ? -12.311 -11.104 15.642 1.00 92.50 222 PRO A O 1
ATOM 1808 N N . LEU A 1 223 ? -10.277 -11.189 14.711 1.00 94.62 223 LEU A N 1
ATOM 1809 C CA . LEU A 1 223 ? -10.734 -10.779 13.378 1.00 94.62 223 LEU A CA 1
ATOM 1810 C C . LEU A 1 223 ? -11.633 -11.845 12.746 1.00 94.62 223 LEU A C 1
ATOM 1812 O O . LEU A 1 223 ? -11.297 -13.037 12.739 1.00 94.62 223 LEU A O 1
ATOM 1816 N N . THR A 1 224 ? -12.743 -11.396 12.164 1.00 96.69 224 THR A N 1
ATOM 1817 C CA . THR A 1 224 ? -13.705 -12.249 11.453 1.00 96.69 224 THR A CA 1
ATOM 1818 C C . THR A 1 224 ? -13.591 -12.095 9.936 1.00 96.69 224 THR A C 1
ATOM 1820 O O . THR A 1 224 ? -13.211 -11.040 9.423 1.00 96.69 224 THR A O 1
ATOM 1823 N N . VAL A 1 225 ? -13.965 -13.138 9.187 1.00 98.06 225 VAL A N 1
ATOM 1824 C CA . VAL A 1 225 ? -13.984 -13.096 7.712 1.00 98.06 225 VAL A CA 1
ATOM 1825 C C . VAL A 1 225 ? -14.935 -12.006 7.204 1.00 98.06 225 VAL A C 1
ATOM 1827 O O . VAL A 1 225 ? -14.606 -11.291 6.259 1.00 98.06 225 VAL A O 1
ATOM 1830 N N . ASP A 1 226 ? -16.077 -11.802 7.863 1.00 97.62 226 ASP A N 1
ATOM 1831 C CA . ASP A 1 226 ? -17.054 -10.782 7.472 1.00 97.62 226 ASP A CA 1
ATOM 1832 C C . ASP A 1 226 ? -16.524 -9.353 7.622 1.00 97.62 226 ASP A C 1
ATOM 1834 O O . ASP A 1 226 ? -16.804 -8.487 6.786 1.00 97.62 226 ASP A O 1
ATOM 1838 N N . GLU A 1 227 ? -15.740 -9.074 8.665 1.00 96.56 227 GLU A N 1
ATOM 1839 C CA . GLU A 1 227 ? -15.085 -7.772 8.830 1.00 96.56 227 GLU A CA 1
ATOM 1840 C C . GLU A 1 227 ? -14.082 -7.496 7.710 1.00 96.56 227 GLU A C 1
ATOM 1842 O O . GLU A 1 227 ? -14.062 -6.393 7.145 1.00 96.56 227 GLU A O 1
ATOM 1847 N N . LEU A 1 228 ? -13.285 -8.503 7.351 1.00 98.19 228 LEU A N 1
ATOM 1848 C CA . LEU A 1 228 ? -12.331 -8.393 6.252 1.00 98.19 228 LEU A CA 1
ATOM 1849 C C . LEU A 1 228 ? -13.058 -8.227 4.911 1.00 98.19 228 LEU A C 1
ATOM 1851 O O . LEU A 1 228 ? -12.676 -7.374 4.105 1.00 98.19 228 LEU A O 1
ATOM 1855 N N . TRP A 1 229 ? -14.166 -8.942 4.697 1.00 98.44 229 TRP A N 1
ATOM 1856 C CA . TRP A 1 229 ? -14.994 -8.765 3.507 1.00 98.44 229 TRP A CA 1
ATOM 1857 C C . TRP A 1 229 ? -15.573 -7.354 3.418 1.00 98.44 229 TRP A C 1
ATOM 1859 O O . TRP A 1 229 ? -15.490 -6.712 2.369 1.00 98.44 229 TRP A O 1
ATOM 1869 N N . LYS A 1 230 ? -16.107 -6.815 4.523 1.00 97.81 230 LYS A N 1
ATOM 1870 C CA . LYS A 1 230 ? -16.602 -5.427 4.585 1.00 97.81 230 LYS A CA 1
ATOM 1871 C C . LYS A 1 230 ? -15.508 -4.422 4.210 1.00 97.81 230 LYS A C 1
ATOM 1873 O O . LYS A 1 230 ? -15.812 -3.403 3.580 1.00 97.81 230 LYS A O 1
ATOM 1878 N N . ALA A 1 231 ? -14.253 -4.689 4.578 1.00 97.81 231 ALA A N 1
ATOM 1879 C CA . ALA A 1 231 ? -13.114 -3.881 4.157 1.00 97.81 231 ALA A CA 1
ATOM 1880 C C . ALA A 1 231 ? -12.873 -3.995 2.641 1.00 97.81 231 ALA A C 1
ATOM 1882 O O . ALA A 1 231 ? -12.875 -2.968 1.955 1.00 97.81 231 ALA A O 1
ATOM 1883 N N . VAL A 1 232 ? -12.759 -5.218 2.110 1.00 98.06 232 VAL A N 1
ATOM 1884 C CA . VAL A 1 232 ? -12.535 -5.502 0.679 1.00 98.06 232 VAL A CA 1
ATOM 1885 C C . VAL A 1 232 ? -13.640 -4.915 -0.201 1.00 98.06 232 VAL A C 1
ATOM 1887 O O . VAL A 1 232 ? -13.356 -4.234 -1.189 1.00 98.06 232 VAL A O 1
ATOM 1890 N N . ALA A 1 233 ? -14.907 -5.114 0.161 1.00 97.31 233 ALA A N 1
ATOM 1891 C CA . ALA A 1 233 ? -16.063 -4.660 -0.608 1.00 97.31 233 ALA A CA 1
ATOM 1892 C C . ALA A 1 233 ? -16.015 -3.145 -0.878 1.00 97.31 233 ALA A C 1
ATOM 1894 O O . ALA A 1 233 ? -16.259 -2.703 -2.008 1.00 97.31 233 ALA A O 1
ATOM 1895 N N . LYS A 1 234 ? -15.605 -2.358 0.128 1.00 95.56 234 LYS A N 1
ATOM 1896 C CA . LYS A 1 234 ? -15.497 -0.890 0.062 1.00 95.56 234 LYS A CA 1
ATOM 1897 C C . LYS A 1 234 ? -14.235 -0.380 -0.642 1.00 95.56 234 LYS A C 1
ATOM 1899 O O . LYS A 1 234 ? -14.152 0.814 -0.936 1.00 95.56 234 LYS A O 1
ATOM 1904 N N . MET A 1 235 ? -13.248 -1.233 -0.919 1.00 96.00 235 MET A N 1
ATOM 1905 C CA . MET A 1 235 ? -12.044 -0.819 -1.641 1.00 96.00 235 MET A CA 1
ATOM 1906 C C . MET A 1 235 ? -12.357 -0.500 -3.109 1.00 96.00 235 MET A C 1
ATOM 1908 O O . MET A 1 235 ? -13.113 -1.206 -3.784 1.00 96.00 235 MET A O 1
ATOM 1912 N N . LYS A 1 236 ? -11.757 0.578 -3.622 1.00 94.56 236 LYS A N 1
ATOM 1913 C CA . LYS A 1 236 ? -11.886 0.978 -5.029 1.00 94.56 236 LYS A CA 1
ATOM 1914 C C . LYS A 1 236 ? -10.972 0.114 -5.901 1.00 94.56 236 LYS A C 1
ATOM 1916 O O . LYS A 1 236 ? -9.800 -0.037 -5.568 1.00 94.56 236 LYS A O 1
ATOM 1921 N N . GLY A 1 237 ? -11.510 -0.390 -7.009 1.00 92.25 237 GLY A N 1
ATOM 1922 C CA . GLY A 1 237 ? -10.724 -1.030 -8.065 1.00 92.25 237 GLY A CA 1
ATOM 1923 C C . GLY A 1 237 ? -9.901 -0.030 -8.888 1.00 92.25 237 GLY A C 1
ATOM 1924 O O . GLY A 1 237 ? -9.988 1.189 -8.676 1.00 92.25 237 GLY A O 1
ATOM 1925 N N . GLY A 1 238 ? -9.095 -0.547 -9.813 1.00 84.12 238 GLY A N 1
ATOM 1926 C CA . GLY A 1 238 ? -8.224 0.220 -10.706 1.00 84.12 238 GLY A CA 1
ATOM 1927 C C . GLY A 1 238 ? -7.082 0.921 -9.969 1.00 84.12 238 GLY A C 1
ATOM 1928 O O . GLY A 1 238 ? -6.651 2.005 -10.365 1.00 84.12 238 GLY A O 1
ATOM 1929 N N . LYS A 1 239 ? -6.644 0.363 -8.835 1.00 86.94 239 LYS A N 1
ATOM 1930 C CA . LYS A 1 239 ? -5.526 0.880 -8.035 1.00 86.94 239 LYS A CA 1
ATOM 1931 C C . LYS A 1 239 ? -4.310 -0.016 -8.204 1.00 86.94 239 LYS A C 1
ATOM 1933 O O . LYS A 1 239 ? -4.447 -1.223 -8.341 1.00 86.94 239 LYS A O 1
ATOM 1938 N N . ALA A 1 240 ? -3.128 0.596 -8.163 1.00 83.50 240 ALA A N 1
ATOM 1939 C CA . ALA A 1 240 ? -1.877 -0.140 -8.257 1.00 83.50 240 ALA A CA 1
ATOM 1940 C C . ALA A 1 240 ? -1.741 -1.126 -7.075 1.00 83.50 240 ALA A C 1
ATOM 1942 O O . ALA A 1 240 ? -1.938 -0.704 -5.921 1.00 83.50 240 ALA A O 1
ATOM 1943 N N . PRO A 1 241 ? -1.423 -2.407 -7.344 1.00 87.56 241 PRO A N 1
ATOM 1944 C CA . PRO A 1 241 ? -1.069 -3.367 -6.305 1.00 87.56 241 PRO A CA 1
ATOM 1945 C C . PRO A 1 241 ? 0.301 -3.030 -5.698 1.00 87.56 241 PRO A C 1
ATOM 1947 O O . PRO A 1 241 ? 0.961 -2.068 -6.108 1.00 87.56 241 PRO A O 1
ATOM 1950 N N . GLY A 1 242 ? 0.699 -3.790 -4.680 1.00 86.06 242 GLY A N 1
ATOM 1951 C CA . GLY A 1 242 ? 2.058 -3.723 -4.151 1.00 86.06 242 GLY A CA 1
ATOM 1952 C C . GLY A 1 242 ? 3.035 -4.529 -5.011 1.00 86.06 242 GLY A C 1
ATOM 1953 O O . GLY A 1 242 ? 2.806 -4.735 -6.205 1.00 86.06 242 GLY A O 1
ATOM 1954 N N . SER A 1 243 ? 4.139 -4.972 -4.413 1.00 84.50 243 SER A N 1
ATOM 1955 C CA . SER A 1 243 ? 5.184 -5.733 -5.113 1.00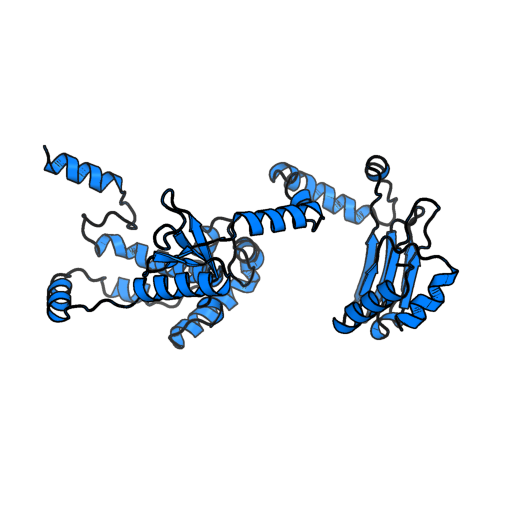 84.50 243 SER A CA 1
ATOM 1956 C C . SER A 1 243 ? 4.747 -7.140 -5.522 1.00 84.50 243 SER A C 1
ATOM 1958 O O . SER A 1 243 ? 5.339 -7.705 -6.438 1.00 84.50 243 SER A O 1
ATOM 1960 N N . ASP A 1 244 ? 3.713 -7.690 -4.882 1.00 84.94 244 ASP A N 1
ATOM 1961 C CA . ASP A 1 244 ? 3.131 -8.998 -5.207 1.00 84.94 244 ASP A CA 1
ATOM 1962 C C . ASP A 1 244 ? 2.301 -9.002 -6.502 1.00 84.94 244 ASP A C 1
ATOM 1964 O O . ASP A 1 244 ? 1.990 -10.061 -7.046 1.00 84.94 244 ASP A O 1
ATOM 1968 N N . GLY A 1 245 ? 1.930 -7.821 -7.003 1.00 86.19 245 GLY A N 1
ATOM 1969 C CA . GLY A 1 245 ? 1.093 -7.676 -8.186 1.00 86.19 245 GLY A CA 1
ATOM 1970 C C . GLY A 1 245 ? -0.369 -8.090 -7.992 1.00 86.19 245 GLY A C 1
ATOM 1971 O O . GLY A 1 245 ? -1.095 -8.124 -8.984 1.00 86.19 245 GLY A O 1
ATOM 1972 N N . ILE A 1 246 ? -0.832 -8.370 -6.766 1.00 87.94 246 ILE A N 1
ATOM 1973 C CA . ILE A 1 246 ? -2.195 -8.862 -6.510 1.00 87.94 246 ILE A CA 1
ATOM 1974 C C . ILE A 1 246 ? -3.148 -7.675 -6.272 1.00 87.94 246 ILE A C 1
ATOM 1976 O O . ILE A 1 246 ? -3.046 -6.986 -5.252 1.00 87.94 246 ILE A O 1
ATOM 1980 N N . PRO A 1 247 ? -4.099 -7.396 -7.186 1.00 92.19 247 PRO A N 1
ATOM 1981 C CA . PRO A 1 247 ? -4.970 -6.231 -7.086 1.00 92.19 247 PRO A CA 1
ATOM 1982 C C . PRO A 1 247 ? -6.221 -6.506 -6.233 1.00 92.19 247 PRO A C 1
ATOM 1984 O O . PRO A 1 247 ? -6.564 -7.647 -5.932 1.00 92.19 247 PRO A O 1
ATOM 1987 N N . VAL A 1 248 ? -6.966 -5.455 -5.875 1.00 94.38 248 VAL A N 1
ATOM 1988 C CA . VAL A 1 248 ? -8.218 -5.561 -5.089 1.00 94.38 248 VAL A CA 1
ATOM 1989 C C . VAL A 1 248 ? -9.253 -6.454 -5.782 1.00 94.38 248 VAL A C 1
ATOM 1991 O O . VAL A 1 248 ? -10.010 -7.169 -5.128 1.00 94.38 248 VAL A O 1
ATOM 1994 N N . GLU A 1 249 ? -9.284 -6.424 -7.109 1.00 94.38 249 GLU A N 1
ATOM 1995 C CA . GLU A 1 249 ? -10.163 -7.209 -7.970 1.00 94.38 249 GLU A CA 1
ATOM 1996 C C . GLU A 1 249 ? -9.981 -8.710 -7.760 1.00 94.38 249 GLU A C 1
ATOM 1998 O O . GLU A 1 249 ? -10.971 -9.441 -7.755 1.00 94.38 249 GLU A O 1
ATOM 2003 N N . PHE A 1 250 ? -8.744 -9.157 -7.523 1.00 96.06 250 PHE A N 1
ATOM 2004 C CA . PHE A 1 250 ? -8.456 -10.548 -7.194 1.00 96.06 250 PHE A CA 1
ATOM 2005 C C . PHE A 1 250 ? -9.160 -10.942 -5.892 1.00 96.06 250 PHE A C 1
ATOM 2007 O O . PHE A 1 250 ? -9.958 -11.877 -5.883 1.00 96.06 250 PHE A O 1
ATOM 2014 N N . TYR A 1 251 ? -8.962 -10.170 -4.820 1.00 97.31 251 TYR A N 1
ATOM 2015 C CA . TYR A 1 251 ? -9.601 -10.440 -3.528 1.00 97.31 251 TYR A CA 1
ATOM 2016 C C . TYR A 1 251 ? -11.126 -10.385 -3.620 1.00 97.31 251 TYR A C 1
ATOM 2018 O O . TYR A 1 251 ? -11.801 -11.226 -3.039 1.00 97.31 251 TYR A O 1
ATOM 2026 N N . LYS A 1 252 ? -11.685 -9.447 -4.396 1.00 97.06 252 LYS A N 1
ATOM 2027 C CA . LYS A 1 252 ? -13.135 -9.380 -4.642 1.00 97.06 252 LYS A CA 1
ATOM 2028 C C . LYS A 1 252 ? -13.661 -10.604 -5.386 1.00 97.06 252 LYS A C 1
ATOM 2030 O O . LYS A 1 252 ? -14.756 -11.069 -5.083 1.00 97.06 252 LYS A O 1
ATOM 2035 N N . ARG A 1 253 ? -12.912 -11.105 -6.372 1.00 95.12 253 ARG A N 1
ATOM 2036 C CA . ARG A 1 253 ? -13.328 -12.228 -7.218 1.00 95.12 253 ARG A CA 1
ATOM 2037 C C . ARG A 1 253 ? -13.206 -13.572 -6.509 1.00 95.12 253 ARG A C 1
ATOM 2039 O O . ARG A 1 253 ? -14.095 -14.404 -6.658 1.00 95.12 253 ARG A O 1
ATOM 2046 N N . PHE A 1 254 ? -12.122 -13.774 -5.770 1.00 95.31 254 PHE A N 1
ATOM 2047 C CA . PHE A 1 254 ? -11.759 -15.062 -5.179 1.00 95.31 254 PHE A CA 1
ATOM 2048 C C . PHE A 1 254 ? -11.984 -15.110 -3.664 1.00 95.31 254 PHE A C 1
ATOM 2050 O O . PHE A 1 254 ? -11.486 -16.019 -3.008 1.00 95.31 254 PHE A O 1
ATOM 2057 N N . TRP A 1 255 ? -12.752 -14.169 -3.099 1.00 97.62 255 TRP A N 1
ATOM 2058 C CA . TRP A 1 255 ? -12.984 -14.074 -1.652 1.00 97.62 255 TRP A CA 1
ATOM 2059 C C . TRP A 1 255 ? -13.476 -15.378 -1.024 1.00 97.62 255 TRP A C 1
ATOM 2061 O O . TRP A 1 255 ? -12.980 -15.778 0.022 1.00 97.62 255 TRP A O 1
ATOM 2071 N N . GLY A 1 256 ? -14.408 -16.068 -1.691 1.00 97.00 256 GLY A N 1
ATOM 2072 C CA . GLY A 1 256 ? -14.936 -17.349 -1.214 1.00 97.00 256 GLY A CA 1
ATOM 2073 C C . GLY A 1 256 ? -13.886 -18.461 -1.114 1.00 97.00 256 GLY A C 1
ATOM 2074 O O . GLY A 1 256 ? -14.131 -19.452 -0.442 1.00 97.00 256 GLY A O 1
ATOM 2075 N N . THR A 1 257 ? -12.730 -18.294 -1.759 1.00 96.75 257 THR A N 1
ATOM 2076 C CA . THR A 1 257 ? -11.593 -19.216 -1.676 1.00 96.75 257 THR A CA 1
ATOM 2077 C C . THR A 1 257 ? -10.538 -18.708 -0.697 1.00 96.75 257 THR A C 1
ATOM 2079 O O . THR A 1 257 ? -10.117 -19.462 0.164 1.00 96.75 257 THR A O 1
ATOM 2082 N N . VAL A 1 258 ? -10.125 -17.438 -0.795 1.00 97.12 258 VAL A N 1
ATOM 2083 C CA . VAL A 1 258 ? -8.950 -16.921 -0.057 1.00 97.12 258 VAL A CA 1
ATOM 2084 C C . VAL A 1 258 ? -9.281 -16.234 1.271 1.00 97.12 258 VAL A C 1
ATOM 2086 O O . VAL A 1 258 ? -8.379 -15.926 2.045 1.00 97.12 258 VAL A O 1
ATOM 2089 N N . GLY A 1 259 ? -10.553 -15.921 1.534 1.00 97.56 259 GLY A N 1
ATOM 2090 C CA . GLY A 1 259 ? -10.948 -15.075 2.665 1.00 97.56 259 GLY A CA 1
ATOM 2091 C C . GLY A 1 259 ? -10.654 -15.696 4.031 1.00 97.56 259 GLY A C 1
ATOM 2092 O O . GLY A 1 259 ? -10.213 -14.989 4.938 1.00 97.56 259 GLY A O 1
ATOM 2093 N N . GLN A 1 260 ? -10.860 -17.011 4.162 1.00 98.12 260 GLN A N 1
ATOM 2094 C CA . GLN A 1 260 ? -10.571 -17.747 5.394 1.00 98.12 260 GLN A CA 1
ATOM 2095 C C . GLN A 1 260 ? -9.061 -17.827 5.646 1.00 98.12 260 GLN A C 1
ATOM 2097 O O . GLN A 1 260 ? -8.602 -17.412 6.707 1.00 98.12 260 GLN A O 1
ATOM 2102 N N . ASP A 1 261 ? -8.289 -18.240 4.639 1.00 97.62 261 ASP A N 1
ATOM 2103 C CA . ASP A 1 261 ? -6.827 -18.320 4.734 1.00 97.62 261 ASP A CA 1
ATOM 2104 C C . ASP A 1 261 ? -6.219 -16.965 5.116 1.00 97.62 261 ASP A C 1
ATOM 2106 O O . ASP A 1 261 ? -5.353 -16.874 5.986 1.00 97.62 261 ASP A O 1
ATOM 2110 N N . LEU A 1 262 ? -6.716 -15.878 4.513 1.00 97.06 262 LEU A N 1
ATOM 2111 C CA . LEU A 1 262 ? -6.241 -14.530 4.809 1.00 97.06 262 LEU A CA 1
ATOM 2112 C C . LEU A 1 262 ? -6.526 -14.122 6.262 1.00 97.06 262 LEU A C 1
ATOM 2114 O O . LEU A 1 262 ? -5.679 -13.506 6.913 1.00 97.06 262 LEU A O 1
ATOM 2118 N N . ARG A 1 263 ? -7.702 -14.481 6.790 1.00 97.62 263 ARG A N 1
ATOM 2119 C CA . ARG A 1 263 ? -8.033 -14.267 8.204 1.00 97.62 263 ARG A CA 1
ATOM 2120 C C . ARG A 1 263 ? -7.059 -15.018 9.104 1.00 97.62 263 ARG A C 1
ATOM 2122 O O . ARG A 1 263 ? -6.579 -14.443 10.080 1.00 97.62 263 ARG A O 1
ATOM 2129 N N . ASP A 1 264 ? -6.769 -16.274 8.788 1.00 97.00 264 ASP A N 1
ATOM 2130 C CA . ASP A 1 264 ? -5.909 -17.118 9.617 1.00 97.00 264 ASP A CA 1
ATOM 2131 C C . ASP A 1 264 ? -4.454 -16.627 9.603 1.00 97.00 264 ASP A C 1
ATOM 2133 O O . ASP A 1 264 ? -3.810 -16.584 10.654 1.00 97.00 264 ASP A O 1
ATOM 2137 N N . VAL A 1 265 ? -3.981 -16.105 8.465 1.00 96.12 265 VAL A N 1
ATOM 2138 C CA . VAL A 1 265 ? -2.703 -15.377 8.375 1.00 96.12 265 VAL A CA 1
ATOM 2139 C C . VAL A 1 265 ? -2.679 -14.170 9.320 1.00 96.12 265 VAL A C 1
ATOM 2141 O O . VAL A 1 265 ? -1.697 -13.980 10.039 1.00 96.12 265 VAL A O 1
ATOM 2144 N N . PHE A 1 266 ? -3.741 -13.358 9.368 1.00 96.56 266 PHE A N 1
ATOM 2145 C CA . PHE A 1 266 ? -3.782 -12.192 10.260 1.00 96.56 266 PHE A CA 1
ATOM 2146 C C . PHE A 1 266 ? -3.844 -12.569 11.739 1.00 96.56 266 PHE A C 1
ATOM 2148 O O . PHE A 1 266 ? -3.196 -11.917 12.556 1.00 96.56 266 PHE A O 1
ATOM 2155 N N . VAL A 1 267 ? -4.574 -13.627 12.094 1.00 94.44 267 VAL A N 1
ATOM 2156 C CA . VAL A 1 267 ? -4.591 -14.132 13.473 1.00 94.44 267 VAL A CA 1
ATOM 2157 C C . VAL A 1 267 ? -3.221 -14.656 13.877 1.00 94.44 267 VAL A C 1
ATOM 2159 O O . VAL A 1 267 ? -2.733 -14.307 14.951 1.00 94.44 267 VAL A O 1
ATOM 2162 N N . SER A 1 268 ? -2.558 -15.415 13.002 1.00 94.69 268 SER A N 1
ATOM 2163 C CA . SER A 1 268 ? -1.186 -15.860 13.245 1.00 94.69 268 SER A CA 1
ATOM 2164 C C . SER A 1 268 ? -0.229 -14.680 13.421 1.00 94.69 268 SER A C 1
ATOM 2166 O O . SER A 1 268 ? 0.615 -14.718 14.313 1.00 94.69 268 SER A O 1
ATOM 2168 N N . ALA A 1 269 ? -0.358 -13.628 12.607 1.00 94.88 269 ALA A N 1
ATOM 2169 C CA . ALA A 1 269 ? 0.472 -12.430 12.719 1.00 94.88 269 ALA A CA 1
ATOM 2170 C C . ALA A 1 269 ? 0.242 -11.681 14.041 1.00 94.88 269 ALA A C 1
ATOM 2172 O O . ALA A 1 269 ? 1.193 -11.187 14.645 1.00 94.88 269 ALA A O 1
ATOM 2173 N N . PHE A 1 270 ? -1.008 -11.625 14.512 1.00 91.88 270 PHE A N 1
ATOM 2174 C CA . PHE A 1 270 ? -1.351 -11.010 15.792 1.00 91.88 270 PHE A CA 1
ATOM 2175 C C . PHE A 1 270 ? -0.750 -11.788 16.970 1.00 91.88 270 PHE A C 1
ATOM 2177 O O . PHE A 1 270 ? -0.112 -11.190 17.832 1.00 91.88 270 PHE A O 1
ATOM 2184 N N . LEU A 1 271 ? -0.872 -13.121 16.966 1.00 92.25 271 LEU A N 1
ATOM 2185 C CA . LEU A 1 271 ? -0.273 -13.992 17.987 1.00 92.25 271 LEU A CA 1
ATOM 2186 C C . LEU A 1 271 ? 1.260 -13.923 17.990 1.00 92.25 271 LEU A C 1
ATOM 2188 O O . LEU A 1 271 ? 1.877 -13.938 19.051 1.00 92.25 271 LEU A O 1
ATOM 2192 N N . ALA A 1 272 ? 1.876 -13.820 16.811 1.00 94.50 272 ALA A N 1
ATOM 2193 C CA . ALA A 1 272 ? 3.322 -13.670 16.666 1.00 94.50 272 ALA A CA 1
ATOM 2194 C C . ALA A 1 272 ? 3.826 -12.240 16.949 1.00 94.50 272 ALA A C 1
ATOM 2196 O O . ALA A 1 272 ? 5.035 -12.007 16.919 1.00 94.50 272 ALA A O 1
ATOM 2197 N N . GLY A 1 273 ? 2.929 -11.266 17.144 1.00 95.31 273 GLY A N 1
ATOM 2198 C CA . GLY A 1 273 ? 3.274 -9.852 17.322 1.00 95.31 273 GLY A CA 1
ATOM 2199 C C . GLY A 1 273 ? 3.940 -9.202 16.102 1.00 95.31 273 GLY A C 1
ATOM 2200 O O . GLY A 1 273 ? 4.530 -8.129 16.221 1.00 95.31 273 GLY A O 1
ATOM 2201 N N . SER A 1 274 ? 3.893 -9.834 14.925 1.00 95.50 274 SER A N 1
ATOM 2202 C CA . SER A 1 274 ? 4.557 -9.322 13.725 1.00 95.50 274 SER A CA 1
ATOM 2203 C C . SER A 1 274 ? 3.883 -9.770 12.428 1.00 95.50 274 SER A C 1
ATOM 2205 O O . SER A 1 274 ? 3.416 -10.896 12.282 1.00 95.50 274 SER A O 1
ATOM 2207 N N . LEU A 1 275 ? 3.858 -8.858 11.453 1.00 95.62 275 LEU A N 1
ATOM 2208 C CA . LEU A 1 275 ? 3.406 -9.137 10.092 1.00 95.62 275 LEU A CA 1
ATOM 2209 C C . LEU A 1 275 ? 4.486 -9.872 9.288 1.00 95.62 275 LEU A C 1
ATOM 2211 O O . LEU A 1 275 ? 5.691 -9.698 9.520 1.00 95.62 275 LEU A O 1
ATOM 2215 N N . SER A 1 276 ? 4.057 -10.624 8.273 1.00 93.38 276 SER A N 1
ATOM 2216 C CA . SER A 1 276 ? 4.978 -11.318 7.366 1.00 93.38 276 SER A CA 1
ATOM 2217 C C . SER A 1 276 ? 5.930 -10.339 6.650 1.00 93.38 276 SER A C 1
ATOM 2219 O O . SER A 1 276 ? 5.593 -9.165 6.465 1.00 93.38 276 SER A O 1
ATOM 2221 N N . PRO A 1 277 ? 7.118 -10.787 6.194 1.00 93.62 277 PRO A N 1
ATOM 2222 C CA . PRO A 1 277 ? 8.047 -9.926 5.457 1.00 93.62 277 PRO A CA 1
ATOM 2223 C C . PRO A 1 277 ? 7.416 -9.248 4.235 1.00 93.62 277 PRO A C 1
ATOM 2225 O O . PRO A 1 277 ? 7.652 -8.064 4.004 1.00 93.62 277 PRO A O 1
ATOM 2228 N N . SER A 1 278 ? 6.558 -9.963 3.498 1.00 92.38 278 SER A N 1
ATOM 2229 C CA . SER A 1 278 ? 5.832 -9.418 2.344 1.00 92.38 278 SER A CA 1
ATOM 2230 C C . SER A 1 278 ? 4.930 -8.242 2.742 1.00 92.38 278 SER A C 1
ATOM 2232 O O . SER A 1 278 ? 4.977 -7.184 2.124 1.00 92.38 278 SER A O 1
ATOM 2234 N N . GLN A 1 279 ? 4.188 -8.375 3.846 1.00 94.31 279 GLN A N 1
ATOM 2235 C CA . GLN A 1 279 ? 3.288 -7.335 4.366 1.00 94.31 279 GLN A CA 1
ATOM 2236 C C . GLN A 1 279 ? 4.014 -6.115 4.943 1.00 94.31 279 GLN A C 1
ATOM 2238 O O . GLN A 1 279 ? 3.422 -5.041 5.043 1.00 94.31 279 GLN A O 1
ATOM 2243 N N . ARG A 1 280 ? 5.283 -6.272 5.334 1.00 93.38 280 ARG A N 1
ATOM 2244 C CA . ARG A 1 280 ? 6.142 -5.184 5.831 1.00 93.38 280 ARG A CA 1
ATOM 2245 C C . ARG A 1 280 ? 7.000 -4.546 4.741 1.00 93.38 280 ARG A C 1
ATOM 2247 O O . ARG A 1 280 ? 7.684 -3.563 5.008 1.00 93.38 280 ARG A O 1
ATOM 2254 N N . THR A 1 281 ? 6.960 -5.082 3.525 1.00 90.19 281 THR A N 1
ATOM 2255 C CA . THR A 1 281 ? 7.720 -4.563 2.388 1.00 90.19 281 THR A CA 1
ATOM 2256 C C . THR A 1 281 ? 6.823 -3.680 1.527 1.00 90.19 281 THR A C 1
ATOM 2258 O O . THR A 1 281 ? 5.681 -4.023 1.229 1.00 90.19 281 THR A O 1
ATOM 2261 N N . GLY A 1 282 ? 7.339 -2.528 1.105 1.00 88.81 282 GLY A N 1
ATOM 2262 C CA . GLY A 1 282 ? 6.631 -1.615 0.215 1.00 88.81 282 GLY A CA 1
ATOM 2263 C C . GLY A 1 282 ? 7.563 -1.015 -0.824 1.00 88.81 282 GLY A C 1
ATOM 2264 O O . GLY A 1 282 ? 8.741 -0.785 -0.558 1.00 88.81 282 GLY A O 1
ATOM 2265 N N . VAL A 1 283 ? 7.030 -0.737 -2.013 1.00 86.25 283 VAL A N 1
ATOM 2266 C CA . VAL A 1 283 ? 7.787 -0.069 -3.082 1.00 86.25 283 VAL A CA 1
ATOM 2267 C C . VAL A 1 283 ? 7.532 1.429 -3.008 1.00 86.25 283 VAL A C 1
ATOM 2269 O O . VAL A 1 283 ? 6.393 1.873 -3.143 1.00 86.25 283 VAL A O 1
ATOM 2272 N N . ILE A 1 284 ? 8.579 2.224 -2.807 1.00 87.00 284 ILE A N 1
ATOM 2273 C CA . ILE A 1 284 ? 8.454 3.682 -2.729 1.00 87.00 284 ILE A CA 1
ATOM 2274 C C . ILE A 1 284 ? 8.570 4.282 -4.131 1.00 87.00 284 ILE A C 1
ATOM 2276 O O . ILE A 1 284 ? 9.528 4.036 -4.861 1.00 87.00 284 ILE A O 1
ATOM 2280 N N . THR A 1 285 ? 7.600 5.116 -4.499 1.00 85.38 285 THR A N 1
ATOM 2281 C CA . THR A 1 285 ? 7.662 5.976 -5.683 1.00 85.38 285 THR A CA 1
ATOM 2282 C C . THR A 1 285 ? 7.603 7.441 -5.269 1.00 85.38 285 THR A C 1
ATOM 2284 O O . THR A 1 285 ? 6.897 7.809 -4.332 1.00 85.38 285 THR A O 1
ATOM 2287 N N . LEU A 1 286 ? 8.355 8.294 -5.961 1.00 89.06 286 LEU A N 1
ATOM 2288 C CA . LEU A 1 286 ? 8.489 9.708 -5.629 1.00 89.06 286 LEU A CA 1
ATOM 2289 C C . LEU A 1 286 ? 7.684 10.564 -6.610 1.00 89.06 286 LEU A C 1
ATOM 2291 O O . LEU A 1 286 ? 8.011 10.635 -7.795 1.00 89.06 286 LEU A O 1
ATOM 2295 N N . LEU A 1 287 ? 6.648 11.248 -6.119 1.00 88.06 287 LEU A N 1
ATOM 2296 C CA . LEU A 1 287 ? 5.867 12.188 -6.927 1.00 88.06 287 LEU A CA 1
ATOM 2297 C C . LEU A 1 287 ? 6.392 13.625 -6.794 1.00 88.06 287 LEU A C 1
ATOM 2299 O O . LEU A 1 287 ? 6.656 14.074 -5.677 1.00 88.06 287 LEU A O 1
ATOM 2303 N N . PRO A 1 288 ? 6.510 14.390 -7.892 1.00 87.69 288 PRO A N 1
ATOM 2304 C CA . PRO A 1 288 ? 6.941 15.783 -7.825 1.00 87.69 288 PRO A CA 1
ATOM 2305 C C . PRO A 1 288 ? 5.891 16.688 -7.154 1.00 87.69 288 PRO A C 1
ATOM 2307 O O . PRO A 1 288 ? 4.689 16.536 -7.371 1.00 87.69 288 PRO A O 1
ATOM 2310 N N . LYS A 1 289 ? 6.353 17.664 -6.363 1.00 87.88 289 LYS A N 1
ATOM 2311 C CA . LYS A 1 289 ? 5.589 18.864 -5.972 1.00 87.88 289 LYS A CA 1
ATOM 2312 C C . LYS A 1 289 ? 5.856 19.995 -6.980 1.00 87.88 289 LYS A C 1
ATOM 2314 O O . LYS A 1 289 ? 6.831 19.944 -7.719 1.00 87.88 289 LYS A O 1
ATOM 2319 N N . SER A 1 290 ? 5.034 21.045 -6.967 1.00 81.19 290 SER A N 1
ATOM 2320 C CA . SER A 1 290 ? 5.131 22.229 -7.848 1.00 81.19 290 SER A CA 1
ATOM 2321 C C . SER A 1 290 ? 6.319 23.174 -7.567 1.00 81.19 290 SER A C 1
ATOM 2323 O O . SER A 1 290 ? 6.326 24.307 -8.034 1.00 81.19 290 SER A O 1
ATOM 2325 N N . ARG A 1 291 ? 7.314 22.739 -6.788 1.00 86.31 291 ARG A N 1
ATOM 2326 C CA . ARG A 1 291 ? 8.483 23.533 -6.360 1.00 86.31 291 ARG A CA 1
ATOM 2327 C C . ARG A 1 291 ? 9.766 22.988 -7.001 1.00 86.31 291 ARG A C 1
ATOM 2329 O O . ARG A 1 291 ? 9.680 22.054 -7.793 1.00 86.31 291 ARG A O 1
ATOM 2336 N N . ASP A 1 292 ? 10.933 23.550 -6.657 1.00 88.12 292 ASP A N 1
ATOM 2337 C CA . ASP A 1 292 ? 12.242 23.142 -7.199 1.00 88.12 292 ASP A CA 1
ATOM 2338 C C . ASP A 1 292 ? 12.389 21.604 -7.184 1.00 88.12 292 ASP A C 1
ATOM 2340 O O . ASP A 1 292 ? 12.479 21.008 -6.104 1.00 88.12 292 ASP A O 1
ATOM 2344 N N . PRO A 1 293 ? 12.398 20.939 -8.356 1.00 85.31 293 PRO A N 1
ATOM 2345 C CA . PRO A 1 293 ? 12.422 19.485 -8.440 1.00 85.31 293 PRO A CA 1
ATOM 2346 C C . PRO A 1 293 ? 13.767 18.884 -8.023 1.00 85.31 293 PRO A C 1
ATOM 2348 O O . PRO A 1 293 ? 13.841 17.655 -7.928 1.00 85.31 293 PRO A O 1
ATOM 2351 N N . LEU A 1 294 ? 14.797 19.716 -7.818 1.00 91.81 294 LEU A N 1
ATOM 2352 C CA . LEU A 1 294 ? 16.113 19.304 -7.336 1.00 91.81 294 LEU A CA 1
ATOM 2353 C C . LEU A 1 294 ? 16.128 19.036 -5.833 1.00 91.81 294 LEU A C 1
ATOM 2355 O O . LEU A 1 294 ? 16.965 18.262 -5.383 1.00 91.81 294 LEU A O 1
ATOM 2359 N N . GLU A 1 295 ? 15.228 19.640 -5.057 1.00 92.31 295 GLU A N 1
ATOM 2360 C CA . GLU A 1 295 ? 15.214 19.442 -3.608 1.00 92.31 295 GLU A CA 1
ATOM 2361 C C . GLU A 1 295 ? 14.446 18.162 -3.223 1.00 92.31 295 GLU A C 1
ATOM 2363 O O . GLU A 1 295 ? 13.270 18.022 -3.592 1.00 92.31 295 GLU A O 1
ATOM 2368 N N . PRO A 1 296 ? 15.028 17.262 -2.406 1.00 91.94 296 PRO A N 1
ATOM 2369 C CA . PRO A 1 296 ? 14.357 16.040 -1.960 1.00 91.94 296 PRO A CA 1
ATOM 2370 C C . PRO A 1 296 ? 13.002 16.281 -1.276 1.00 91.94 296 PRO A C 1
ATOM 2372 O O . PRO A 1 296 ? 12.019 15.609 -1.587 1.00 91.94 296 PRO A O 1
ATOM 2375 N N . LYS A 1 297 ? 12.890 17.325 -0.437 1.00 92.19 297 LYS A N 1
ATOM 2376 C CA . LYS A 1 297 ? 11.634 17.729 0.239 1.00 92.19 297 LYS A CA 1
ATOM 2377 C C . LYS A 1 297 ? 10.485 18.073 -0.723 1.00 92.19 297 LYS A C 1
ATOM 2379 O O . LYS A 1 297 ? 9.307 18.051 -0.336 1.00 92.19 297 LYS A O 1
ATOM 2384 N N . ASN A 1 298 ? 10.808 18.389 -1.981 1.00 92.50 298 ASN A N 1
ATOM 2385 C CA . ASN A 1 298 ? 9.843 18.670 -3.044 1.00 92.50 298 ASN A CA 1
ATOM 2386 C C . ASN A 1 298 ? 9.426 17.407 -3.813 1.00 92.50 298 ASN A C 1
ATOM 2388 O O . ASN A 1 298 ? 8.702 17.501 -4.807 1.00 92.50 298 ASN A O 1
ATOM 2392 N N . LYS A 1 299 ? 9.802 16.220 -3.330 1.00 90.69 299 LYS A N 1
ATOM 2393 C CA . LYS A 1 299 ? 9.239 14.933 -3.736 1.00 90.69 299 LYS A CA 1
ATOM 2394 C C . LYS A 1 299 ? 8.367 14.368 -2.611 1.00 90.69 299 LYS A C 1
ATOM 2396 O O . LYS A 1 299 ? 8.681 14.492 -1.429 1.00 90.69 299 LYS A O 1
ATOM 2401 N N . ARG A 1 300 ? 7.213 13.806 -2.966 1.00 88.31 300 ARG A N 1
ATOM 2402 C CA . ARG A 1 300 ? 6.312 13.107 -2.038 1.00 88.31 300 ARG A CA 1
ATOM 2403 C C . ARG A 1 300 ? 6.571 11.608 -2.157 1.00 88.31 300 ARG A C 1
ATOM 2405 O O . ARG A 1 300 ? 6.377 11.093 -3.261 1.00 88.31 300 ARG A O 1
ATOM 2412 N N . PRO A 1 301 ? 6.960 10.917 -1.076 1.00 91.50 301 PRO A N 1
ATOM 2413 C CA . PRO A 1 301 ? 7.039 9.471 -1.101 1.00 91.50 301 PRO A CA 1
ATOM 2414 C C . PRO A 1 301 ? 5.622 8.897 -1.081 1.00 91.50 301 PRO A C 1
ATOM 2416 O O . PRO A 1 301 ? 4.780 9.296 -0.276 1.00 91.50 301 PRO A O 1
ATOM 2419 N N . ILE A 1 302 ? 5.346 7.982 -2.003 1.00 90.12 302 ILE A N 1
ATOM 2420 C CA . ILE A 1 302 ? 4.163 7.128 -1.981 1.00 90.12 302 ILE A CA 1
ATOM 2421 C C . ILE A 1 302 ? 4.648 5.694 -1.892 1.00 90.12 302 ILE A C 1
ATOM 2423 O O . ILE A 1 302 ? 5.310 5.202 -2.803 1.00 90.12 302 ILE A O 1
ATOM 2427 N N . THR A 1 303 ? 4.275 5.021 -0.812 1.00 90.81 303 THR A N 1
ATOM 2428 C CA . THR A 1 303 ? 4.576 3.607 -0.616 1.00 90.81 303 THR A CA 1
ATOM 2429 C C . THR A 1 303 ? 3.451 2.756 -1.197 1.00 90.81 303 THR A C 1
ATOM 2431 O O . THR A 1 303 ? 2.299 2.814 -0.758 1.00 90.81 303 THR A O 1
ATOM 2434 N N . LEU A 1 304 ? 3.782 1.953 -2.201 1.00 88.69 304 LEU A N 1
ATOM 2435 C CA . LEU A 1 304 ? 2.918 0.918 -2.747 1.00 88.69 304 LEU A CA 1
ATOM 2436 C C . LEU A 1 304 ? 3.007 -0.315 -1.846 1.00 88.69 304 LEU A C 1
ATOM 2438 O O . LEU A 1 304 ? 3.928 -1.119 -1.958 1.00 88.69 304 LEU A O 1
ATOM 2442 N N . LEU A 1 305 ? 2.052 -0.417 -0.924 1.00 94.06 305 LEU A N 1
ATOM 2443 C CA . LEU A 1 305 ? 1.876 -1.572 -0.043 1.00 94.06 305 LEU A CA 1
ATOM 2444 C C . LEU A 1 305 ? 0.993 -2.634 -0.709 1.00 94.06 305 LEU A C 1
ATOM 2446 O O . LEU A 1 305 ? 0.102 -2.291 -1.501 1.00 94.06 305 LEU A O 1
ATOM 2450 N N . ASN A 1 306 ? 1.200 -3.899 -0.346 1.00 94.94 306 ASN A N 1
ATOM 2451 C CA . ASN A 1 306 ? 0.364 -5.006 -0.807 1.00 94.94 306 ASN A CA 1
ATOM 2452 C C . ASN A 1 306 ? -1.090 -4.841 -0.335 1.00 94.94 306 ASN A C 1
ATOM 2454 O O . ASN A 1 306 ? -1.399 -4.125 0.628 1.00 94.94 306 ASN A O 1
ATOM 2458 N N . VAL A 1 307 ? -2.020 -5.424 -1.090 1.00 96.38 307 VAL A N 1
ATOM 2459 C CA . VAL A 1 307 ? -3.455 -5.233 -0.839 1.00 96.38 307 VAL A CA 1
ATOM 2460 C C . VAL A 1 307 ? -3.902 -5.953 0.431 1.00 96.38 307 VAL A C 1
ATOM 2462 O O . VAL A 1 307 ? -4.739 -5.408 1.144 1.00 96.38 307 VAL A O 1
ATOM 2465 N N . ASP A 1 308 ? -3.311 -7.095 0.768 1.00 96.44 308 ASP A N 1
ATOM 2466 C CA . ASP A 1 308 ? -3.555 -7.815 2.022 1.00 96.44 308 ASP A CA 1
ATOM 2467 C C . ASP A 1 308 ? -3.277 -6.950 3.263 1.00 96.44 308 ASP A C 1
ATOM 2469 O O . ASP A 1 308 ? -4.140 -6.820 4.133 1.00 96.44 308 ASP A O 1
ATOM 2473 N N . TYR A 1 309 ? -2.142 -6.245 3.298 1.00 97.00 309 TYR A N 1
ATOM 2474 C CA . TYR A 1 309 ? -1.838 -5.268 4.343 1.00 97.00 309 TYR A CA 1
ATOM 2475 C C . TYR A 1 309 ? -2.929 -4.193 4.426 1.00 97.00 309 TYR A C 1
ATOM 2477 O O . TYR A 1 309 ? -3.420 -3.853 5.505 1.00 97.00 309 TYR A O 1
ATOM 2485 N N . LYS A 1 310 ? -3.348 -3.659 3.270 1.00 97.00 310 LYS A N 1
ATOM 2486 C CA . LYS A 1 310 ? -4.386 -2.618 3.205 1.00 97.00 310 LYS A CA 1
ATOM 2487 C C . LYS A 1 310 ? -5.750 -3.138 3.669 1.00 97.00 310 LYS A C 1
ATOM 2489 O O . LYS A 1 310 ? -6.517 -2.352 4.225 1.00 97.00 310 LYS A O 1
ATOM 2494 N N . ILE A 1 311 ? -6.064 -4.416 3.445 1.00 97.94 311 ILE A N 1
ATOM 2495 C CA . ILE A 1 311 ? -7.289 -5.061 3.940 1.00 97.94 311 ILE A CA 1
ATOM 2496 C C . ILE A 1 311 ? -7.272 -5.075 5.467 1.00 97.94 311 ILE A C 1
ATOM 2498 O O . ILE A 1 311 ? -8.219 -4.574 6.077 1.00 97.94 311 ILE A O 1
ATOM 2502 N N . LEU A 1 312 ? -6.183 -5.557 6.076 1.00 97.31 312 LEU A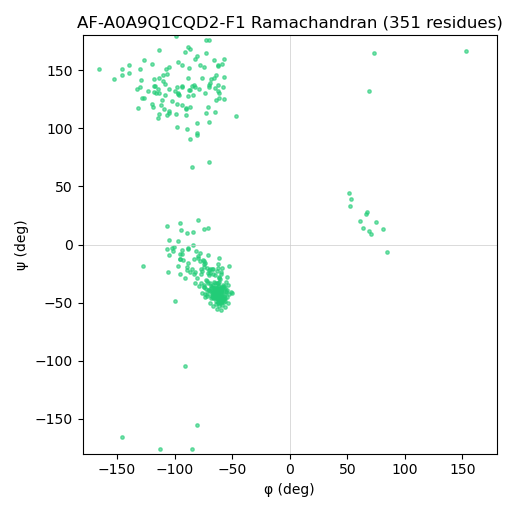 N 1
ATOM 2503 C CA . LEU A 1 312 ? -6.026 -5.575 7.531 1.00 97.31 312 LEU A CA 1
ATOM 2504 C C . LEU A 1 312 ? -6.115 -4.164 8.124 1.00 97.31 312 LEU A C 1
ATOM 2506 O O . LEU A 1 312 ? -6.945 -3.908 8.996 1.00 97.31 312 LEU A O 1
ATOM 2510 N N . ALA A 1 313 ? -5.330 -3.219 7.599 1.00 96.50 313 ALA A N 1
ATOM 2511 C CA . ALA A 1 313 ? -5.340 -1.831 8.059 1.00 96.50 313 ALA A CA 1
ATOM 2512 C C . ALA A 1 313 ? -6.738 -1.200 7.949 1.00 96.50 313 ALA A C 1
ATOM 2514 O O . ALA A 1 313 ? -7.171 -0.461 8.836 1.00 96.50 313 ALA A O 1
ATOM 2515 N N . LYS A 1 314 ? -7.483 -1.512 6.879 1.00 96.94 314 LYS A N 1
ATOM 2516 C CA . LYS A 1 314 ? -8.849 -1.016 6.703 1.00 96.94 314 LYS A CA 1
ATOM 2517 C C . LYS A 1 314 ? -9.835 -1.664 7.674 1.00 96.94 314 LYS A C 1
ATOM 2519 O O . LYS A 1 314 ? -10.717 -0.958 8.162 1.00 96.94 314 LYS A O 1
ATOM 2524 N N . ALA A 1 315 ? -9.706 -2.958 7.956 1.00 96.88 315 ALA A N 1
ATOM 2525 C CA . ALA A 1 315 ? -10.536 -3.647 8.941 1.00 96.88 315 ALA A CA 1
ATOM 2526 C C . ALA A 1 315 ? -10.324 -3.065 10.348 1.00 96.88 315 ALA A C 1
ATOM 2528 O O . ALA A 1 315 ? -11.293 -2.657 10.987 1.00 96.88 315 ALA A O 1
ATOM 2529 N N . LEU A 1 316 ? -9.067 -2.888 10.766 1.00 95.69 316 LEU A N 1
ATOM 2530 C CA . LEU A 1 316 ? -8.721 -2.263 12.048 1.00 95.69 316 LEU A CA 1
ATOM 2531 C C . LEU A 1 316 ? -9.184 -0.799 12.124 1.00 95.69 316 LEU A C 1
ATOM 2533 O O . LEU A 1 316 ? -9.763 -0.375 13.119 1.00 95.69 316 LEU A O 1
ATOM 2537 N N . SER A 1 317 ? -9.025 -0.033 11.042 1.00 95.19 317 SER A N 1
ATOM 2538 C CA . SER A 1 317 ? -9.550 1.337 10.957 1.00 95.19 317 SER A CA 1
ATOM 2539 C C . SER A 1 317 ? -11.077 1.389 11.084 1.00 95.19 317 SER A C 1
ATOM 2541 O O . SER A 1 317 ? -11.607 2.330 11.673 1.00 95.19 317 SER A O 1
ATOM 2543 N N . ASN A 1 318 ? -11.800 0.399 10.549 1.00 94.69 318 ASN A N 1
ATOM 2544 C CA . ASN A 1 318 ? -13.252 0.336 10.699 1.00 94.69 318 ASN A CA 1
ATOM 2545 C C . ASN A 1 318 ? -13.662 0.060 12.153 1.00 94.69 318 ASN A C 1
ATOM 2547 O O . ASN A 1 318 ? -14.660 0.639 12.577 1.00 94.69 318 ASN A O 1
ATOM 2551 N N . ARG A 1 319 ? -12.899 -0.769 12.885 1.00 94.50 319 ARG A N 1
ATOM 2552 C CA . ARG A 1 319 ? -13.085 -1.002 14.327 1.00 94.50 319 ARG A CA 1
ATOM 2553 C C . ARG A 1 319 ? -12.850 0.273 15.124 1.00 94.50 319 ARG A C 1
ATOM 2555 O O . ARG A 1 319 ? -13.758 0.748 15.781 1.00 94.50 319 ARG A O 1
ATOM 2562 N N . LEU A 1 320 ? -11.688 0.908 14.970 1.00 93.50 320 LEU A N 1
ATOM 2563 C CA . LEU A 1 320 ? -11.393 2.169 15.664 1.00 93.50 320 LEU A CA 1
ATOM 2564 C C . LEU A 1 320 ? -12.439 3.248 15.357 1.00 93.50 320 LEU A C 1
ATOM 2566 O O . LEU A 1 320 ? -12.859 3.992 16.237 1.00 93.50 320 LEU A O 1
ATOM 2570 N N . GLY A 1 321 ? -12.926 3.304 14.118 1.00 92.44 321 GLY A N 1
ATOM 2571 C CA . GLY A 1 321 ? -13.947 4.262 13.707 1.00 92.44 321 GLY A CA 1
ATOM 2572 C C . GLY A 1 321 ? -15.292 4.163 14.442 1.00 92.44 321 GLY A C 1
ATOM 2573 O O . GLY A 1 321 ? -16.103 5.071 14.259 1.00 92.44 321 GLY A O 1
ATOM 2574 N N . THR A 1 322 ? -15.563 3.105 15.220 1.00 91.81 322 THR A N 1
ATOM 2575 C CA . THR A 1 322 ? -16.768 3.018 16.067 1.00 91.81 322 THR A CA 1
ATOM 2576 C C . THR A 1 322 ? -16.618 3.780 17.380 1.00 91.81 322 THR A C 1
ATOM 2578 O O . THR A 1 322 ? -17.615 4.300 17.861 1.00 91.81 322 THR A O 1
ATOM 2581 N N . VAL A 1 323 ? -15.394 3.903 17.905 1.00 91.88 323 VAL A N 1
ATOM 2582 C CA . VAL A 1 323 ? -15.103 4.558 19.194 1.00 91.88 323 VAL A CA 1
ATOM 2583 C C . VAL A 1 323 ? -14.455 5.934 19.041 1.00 91.88 323 VAL A C 1
ATOM 2585 O O . VAL A 1 323 ? -14.554 6.768 19.933 1.00 91.88 323 VAL A O 1
ATOM 2588 N N . MET A 1 324 ? -13.798 6.207 17.905 1.00 91.06 324 MET A N 1
ATOM 2589 C CA . MET A 1 324 ? -13.057 7.458 17.682 1.00 91.06 324 MET A CA 1
ATOM 2590 C C . MET A 1 324 ? -13.847 8.744 17.993 1.00 91.06 324 MET A C 1
ATOM 2592 O O . MET A 1 324 ? -13.235 9.638 18.573 1.00 91.06 324 MET A O 1
ATOM 2596 N N . PRO A 1 325 ? -15.147 8.881 17.645 1.00 88.00 325 PRO A N 1
ATOM 2597 C CA . PRO A 1 325 ? -15.920 10.087 17.966 1.00 88.00 325 PRO A CA 1
ATOM 2598 C C . PRO A 1 325 ? -1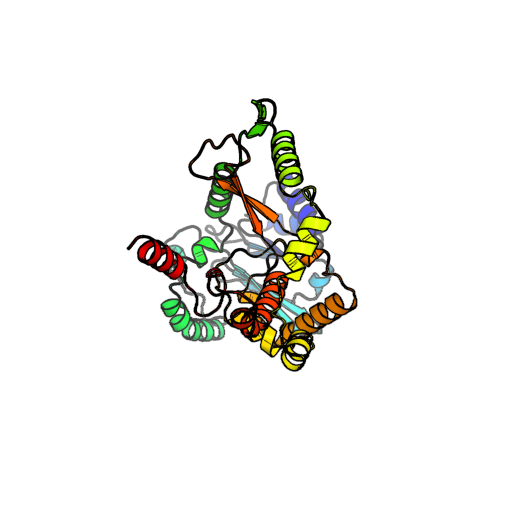6.039 10.381 19.466 1.00 88.00 325 PRO A C 1
ATOM 2600 O O . PRO A 1 325 ? -16.103 11.547 19.845 1.00 88.00 325 PRO A O 1
ATOM 2603 N N . ASP A 1 326 ? -16.027 9.347 20.308 1.00 86.25 326 ASP A N 1
ATOM 2604 C CA . ASP A 1 326 ? -16.157 9.499 21.759 1.00 86.25 326 ASP A CA 1
ATOM 2605 C C . ASP A 1 326 ? -14.806 9.849 22.400 1.00 86.25 326 ASP A C 1
ATOM 2607 O O . ASP A 1 326 ? -14.744 10.629 23.355 1.00 86.25 326 ASP A O 1
ATOM 2611 N N . LEU A 1 327 ? -13.716 9.318 21.828 1.00 87.06 327 LEU A N 1
ATOM 2612 C CA . LEU A 1 327 ? -12.352 9.453 22.346 1.00 87.06 327 LEU A CA 1
ATOM 2613 C C . LEU A 1 327 ? -11.703 10.800 22.034 1.00 87.06 327 LEU A C 1
ATOM 2615 O O . LEU A 1 327 ? -10.936 11.318 22.842 1.00 87.06 327 LEU A O 1
ATOM 2619 N N . VAL A 1 328 ? -11.984 11.381 20.870 1.00 86.56 328 VAL A N 1
ATOM 2620 C CA . VAL A 1 328 ? -11.353 12.643 20.459 1.00 86.56 328 VAL A CA 1
ATOM 2621 C C . VAL A 1 328 ? -12.202 13.856 20.838 1.00 86.56 328 VAL A C 1
ATOM 2623 O O . VAL A 1 328 ? -13.416 13.777 21.022 1.00 86.56 328 VAL A O 1
ATOM 2626 N N . GLY A 1 329 ? -11.551 15.006 21.014 1.00 80.56 329 GLY A N 1
ATOM 2627 C CA . GLY A 1 329 ? -12.237 16.275 21.261 1.00 80.56 329 GLY A CA 1
ATOM 2628 C C . GLY A 1 329 ? -12.933 16.821 20.009 1.00 80.56 329 GLY A C 1
ATOM 2629 O O . GLY A 1 329 ? -12.610 16.441 18.882 1.00 80.56 329 GLY A O 1
ATOM 2630 N N . SER A 1 330 ? -13.838 17.784 20.197 1.00 79.81 330 SER A N 1
ATOM 2631 C CA . SER A 1 330 ? -14.565 18.467 19.110 1.00 79.81 330 SER A CA 1
ATOM 2632 C C . SER A 1 330 ? -13.652 19.198 18.117 1.00 79.81 330 SER A C 1
ATOM 2634 O O . SER A 1 330 ? -14.025 19.398 16.964 1.00 79.81 330 SER A O 1
ATOM 2636 N N . PHE A 1 331 ? -12.438 19.560 18.536 1.00 82.56 331 PHE A N 1
ATOM 2637 C CA . PHE A 1 331 ? -11.439 20.211 17.686 1.00 82.56 331 PHE A CA 1
ATOM 2638 C C . PHE A 1 331 ? -10.704 19.245 16.743 1.00 82.56 331 PHE A C 1
ATOM 2640 O O . PHE A 1 331 ? -10.069 19.686 15.785 1.00 82.56 331 PHE A O 1
ATOM 2647 N N . GLN A 1 332 ? -10.805 17.928 16.960 1.00 86.00 332 GLN A N 1
ATOM 2648 C CA . GLN A 1 332 ? -10.230 16.931 16.059 1.00 86.00 332 GLN A CA 1
ATOM 2649 C C . GLN A 1 332 ? -11.215 16.605 14.932 1.00 86.00 332 GLN A C 1
ATOM 2651 O O . GLN A 1 332 ? -12.047 15.701 15.021 1.00 86.00 332 GLN A O 1
ATOM 2656 N N . THR A 1 333 ? -11.107 17.334 13.828 1.00 84.88 333 THR A N 1
ATOM 2657 C CA . THR A 1 333 ? -12.044 17.220 12.695 1.00 84.88 333 THR A CA 1
ATOM 2658 C C . THR A 1 333 ? -11.563 16.287 11.582 1.00 84.88 333 THR A C 1
ATOM 2660 O O . THR A 1 333 ? -12.333 15.903 10.700 1.00 84.88 333 THR A O 1
ATOM 2663 N N . CYS A 1 334 ? -10.291 15.883 11.605 1.00 86.00 334 CYS A N 1
ATOM 2664 C CA . CYS A 1 334 ? -9.708 15.006 10.594 1.00 86.00 334 CYS A CA 1
ATOM 2665 C C . CYS A 1 334 ? -9.901 13.525 10.944 1.00 86.00 334 CYS A C 1
ATOM 2667 O O . CYS A 1 334 ? -9.584 13.097 12.051 1.00 86.00 334 CYS A O 1
ATOM 2669 N N . ALA A 1 335 ? -10.347 12.734 9.962 1.00 83.56 335 ALA A N 1
ATOM 2670 C CA . ALA A 1 335 ? -10.477 11.274 10.042 1.00 83.56 335 ALA A CA 1
ATOM 2671 C C . ALA A 1 335 ? -11.432 10.741 11.133 1.00 83.56 335 ALA A C 1
ATOM 2673 O O . ALA A 1 335 ? -11.383 9.558 11.467 1.00 83.56 335 ALA A O 1
ATOM 2674 N N . VAL A 1 336 ? -12.350 11.577 11.625 1.00 87.88 336 VAL A N 1
ATOM 2675 C CA . VAL A 1 336 ? -13.412 11.193 12.566 1.00 87.88 336 VAL A CA 1
ATOM 2676 C C . VAL A 1 336 ? -14.742 11.123 11.821 1.00 87.88 336 VAL A C 1
ATOM 2678 O O . VAL A 1 336 ? -15.067 11.995 11.012 1.00 87.88 336 VAL A O 1
ATOM 2681 N N . ARG A 1 337 ? -15.520 10.059 12.044 1.00 86.00 337 ARG A N 1
ATOM 2682 C CA . ARG A 1 337 ? -16.829 9.898 11.395 1.00 86.00 337 ARG A CA 1
ATOM 2683 C C . ARG A 1 337 ? -17.753 11.043 11.821 1.00 86.00 337 ARG A C 1
ATOM 2685 O O . ARG A 1 337 ? -17.891 11.308 13.003 1.00 86.00 337 ARG A O 1
ATOM 2692 N N . GLY A 1 338 ? -18.411 11.672 10.848 1.00 84.94 338 GLY A N 1
ATOM 2693 C CA . GLY A 1 338 ? -19.321 12.796 11.092 1.00 84.94 338 GLY A CA 1
ATOM 2694 C C . GLY A 1 338 ? -18.626 14.156 11.178 1.00 84.94 338 GLY A C 1
ATOM 2695 O O . GLY A 1 338 ? -19.313 15.171 11.201 1.00 84.94 338 GLY A O 1
ATOM 2696 N N . HIS A 1 339 ? -17.289 14.198 11.165 1.00 86.81 339 HIS A N 1
ATOM 2697 C CA . HIS A 1 339 ? -16.529 15.444 11.127 1.00 86.81 339 HIS A CA 1
ATOM 2698 C C . HIS A 1 339 ? -16.100 15.809 9.705 1.00 86.81 339 HIS A C 1
ATOM 2700 O O . HIS A 1 339 ? -16.026 14.963 8.806 1.00 86.81 339 HIS A O 1
ATOM 2706 N N . SER A 1 340 ? -15.834 17.097 9.502 1.00 86.62 340 SER A N 1
ATOM 2707 C CA . SER A 1 340 ? -15.483 17.661 8.204 1.00 86.62 340 SER A CA 1
ATOM 2708 C C . SER A 1 340 ? -14.491 18.803 8.358 1.00 86.62 340 SER A C 1
ATOM 2710 O O . SER A 1 340 ? -14.590 19.593 9.291 1.00 86.62 340 SER A O 1
ATOM 2712 N N . ILE A 1 341 ? -13.582 18.964 7.393 1.00 86.25 341 ILE A N 1
ATOM 2713 C CA . ILE A 1 341 ? -12.579 20.045 7.422 1.00 86.25 341 ILE A CA 1
ATOM 2714 C C . ILE A 1 341 ? -13.218 21.446 7.454 1.00 86.25 341 ILE A C 1
ATOM 2716 O O . ILE A 1 341 ? -12.635 22.390 7.978 1.00 86.25 341 ILE A O 1
ATOM 2720 N N . GLN A 1 342 ? -14.447 21.573 6.949 1.00 88.50 342 GLN A N 1
ATOM 2721 C CA . GLN A 1 342 ? -15.252 22.792 6.999 1.00 88.50 342 GLN A CA 1
ATOM 2722 C C . GLN A 1 342 ? -15.572 23.237 8.432 1.00 88.50 342 GLN A C 1
ATOM 2724 O O . GLN A 1 342 ? -15.694 24.435 8.656 1.00 88.50 342 GLN A O 1
ATOM 2729 N N . GLN A 1 343 ? -15.650 22.322 9.404 1.00 88.06 343 GLN A N 1
ATOM 2730 C CA . GLN A 1 343 ? -15.907 22.681 10.803 1.00 88.06 343 GLN A CA 1
ATOM 2731 C C . GLN A 1 343 ? -14.795 23.574 11.368 1.00 88.06 343 GLN A C 1
ATOM 2733 O O . GLN A 1 343 ? -15.092 24.514 12.096 1.00 88.06 343 GLN A O 1
ATOM 2738 N N . ASN A 1 344 ? -13.535 23.359 10.965 1.00 87.44 344 ASN A N 1
ATOM 2739 C CA . ASN A 1 344 ? -12.431 24.241 11.361 1.00 87.44 344 ASN A CA 1
ATOM 2740 C C . ASN A 1 344 ? -12.604 25.654 10.788 1.00 87.44 344 ASN A C 1
ATOM 2742 O O . ASN A 1 344 ? -12.288 26.629 11.459 1.00 87.44 344 ASN A O 1
ATOM 2746 N N . LEU A 1 345 ? -13.113 25.776 9.555 1.00 87.81 345 LEU A N 1
ATOM 2747 C CA . LEU A 1 345 ? -13.381 27.080 8.942 1.00 87.81 345 LEU A CA 1
ATOM 2748 C C . LEU A 1 345 ? -14.496 27.821 9.684 1.00 87.81 345 LEU A C 1
ATOM 2750 O O . LEU A 1 345 ? -14.385 29.024 9.897 1.00 87.81 345 LEU A O 1
ATOM 2754 N N . TRP A 1 346 ? -15.552 27.108 10.085 1.00 88.31 346 TRP A N 1
ATOM 2755 C CA . TRP A 1 346 ? -16.651 27.684 10.862 1.00 88.31 346 TRP A CA 1
ATOM 2756 C C . TRP A 1 346 ? -16.188 28.111 12.249 1.00 88.31 346 TRP A C 1
ATOM 2758 O O . TRP A 1 346 ? -16.426 29.249 12.623 1.00 88.31 346 TRP A O 1
ATOM 2768 N N . LEU A 1 347 ? -15.430 27.260 12.945 1.00 87.62 347 LEU A N 1
ATOM 2769 C CA . LEU A 1 347 ? -14.851 27.593 14.244 1.00 87.62 347 LEU A CA 1
ATOM 2770 C C . LEU A 1 347 ? -13.998 28.866 14.175 1.00 87.62 347 LEU A C 1
ATOM 2772 O O . LEU A 1 347 ? -14.172 29.767 14.984 1.00 87.62 347 LEU A O 1
ATOM 2776 N N . VAL A 1 348 ? -13.093 28.962 13.195 1.00 88.75 348 VAL A N 1
ATOM 2777 C CA . VAL A 1 348 ? -12.249 30.156 13.028 1.00 88.75 348 VAL A CA 1
ATOM 2778 C C . VAL A 1 348 ? -13.088 31.389 12.705 1.00 88.75 348 VAL A C 1
ATOM 2780 O O . VAL A 1 348 ? -12.784 32.468 13.201 1.00 88.75 348 VAL A O 1
ATOM 2783 N N . ARG A 1 349 ? -14.132 31.260 11.880 1.00 89.81 349 ARG A N 1
ATOM 2784 C CA . ARG A 1 349 ? -15.035 32.379 11.589 1.00 89.81 349 ARG A CA 1
ATOM 2785 C C . ARG A 1 349 ? -15.745 32.853 12.856 1.00 89.81 349 ARG A C 1
ATOM 2787 O O . ARG A 1 349 ? -15.721 34.044 13.124 1.00 89.81 349 ARG A O 1
ATOM 2794 N N . ASP A 1 350 ? -16.324 31.929 13.613 1.00 90.00 350 ASP A N 1
ATOM 2795 C CA . ASP A 1 350 ? -17.142 32.233 14.789 1.00 90.00 350 ASP A CA 1
ATOM 2796 C C . ASP A 1 350 ? -16.292 32.765 15.965 1.00 90.00 350 ASP A C 1
ATOM 2798 O O . ASP A 1 350 ? -16.796 33.515 16.788 1.00 90.00 350 ASP A O 1
ATOM 2802 N N . LEU A 1 351 ? -14.992 32.438 16.030 1.00 89.81 351 LEU A N 1
ATOM 2803 C CA . LEU A 1 351 ? -14.043 33.042 16.984 1.00 89.81 351 LEU A CA 1
ATOM 2804 C C . LEU A 1 351 ? -13.638 34.483 16.626 1.00 89.81 351 LEU A C 1
ATOM 2806 O O . LEU A 1 351 ? -13.104 35.190 17.477 1.00 89.81 351 LEU A O 1
ATOM 2810 N N . ASN A 1 352 ? -13.822 34.894 15.368 1.00 81.12 352 ASN A N 1
ATOM 2811 C CA . ASN A 1 352 ? -13.436 36.216 14.858 1.00 81.12 352 ASN A CA 1
ATOM 2812 C C . ASN A 1 352 ? -14.636 37.166 14.665 1.00 81.12 352 ASN A C 1
ATOM 2814 O O . ASN A 1 352 ? -14.456 38.271 14.150 1.00 81.12 352 ASN A O 1
ATOM 2818 N N . THR A 1 353 ? -15.841 36.733 15.039 1.00 65.12 353 THR A N 1
ATOM 2819 C CA . THR A 1 353 ? -17.076 37.535 15.102 1.00 65.12 353 THR A CA 1
ATOM 2820 C C . THR A 1 353 ? -17.480 37.723 16.546 1.00 65.12 353 THR A C 1
ATOM 2822 O O . THR A 1 353 ? -17.855 38.860 16.900 1.00 65.12 353 THR A O 1
#

Sequence (353 aa):
MRDSRKRSRIFQFCKSLGVDFVFLQETHIVNEDVYAWSYEWGGGLHAFLGSVSSCGSVILVSPRWTSLVGKVDHDHEGRVICITIKHPCGSFILYNVYAPNQPTDRRDRTLKPAFSTDLKYLDEKLHGARVRARVHCVEAEEKPTIKFYRDVTKYAIDRRIKRVRDVHVVVHKDPLDIVEVFKSFYEQLYTQADVDEGLQKSLLDNIDKTPSRDQNDELGSPLTVDELWKAVAKMKGGKAPGSDGIPVEFYKRFWGTVGQDLRDVFVSAFLAGSLSPSQRTGVITLLPKSRDPLEPKNKRPITLLNVDYKILAKALSNRLGTVMPDLVGSFQTCAVRGHSIQQNLWLVRDLNT

Foldseek 3Di:
DPPPVVLLVVLVVCVVVVDFKDKDALQCDAPVCQVVSCVSNVADKDKDNFDPQGSIIIMGGDNVQRVQWDDWDADPGRQKIWTWGHDPVDIDIDIRGHQHPDPVSNPPPPPDDPPPPVVVVVCVVCVVVCVVVVCPVVVVQPDPDPVNVVVVVVVCVVQDDQWAAAPVRDIDRDPVVVVVRLVVVVCVVPPDDDDDPVVVVVVVVPQPDDDDPVLVCVLPDQDDLVLLVVLLVPDDFPDQFWPVRQTSVNCVVCVVPCSVVLSVQVVVCVVVVHHDPLQVDWDWGWDAAPDDRRYSVRTDIDTRGHVSNSSVVSSSLVSCQVCVVRRDDPVPQPSHPPGDPVVVVVVVVVVVD

Secondary structure (DSSP, 8-state):
---HHHHHHHHHHHHHTT-SEEEE-S----HHHHHHHHHHHTSEEEEE---TT---EEEEE-HHHHTTEEEEEE-TTSSEEEEEEEETTEEEEEEEEPPPSSTTTTS-----STTHHHHHHHHHHHHHHHHHTTTTTHHHHSS--HHHHHHHHHHHHHHS---EE-TTS-EE-SHHHHHHHHHHHHHHHHSPPP--HHHHHHHHTT------HHHHHHHHSPP-HHHHHHHHHHS-SS----TT---HHHHHHHHHHHHHHHHHHHHHHHHTTS--HHHH-EEEEEEEPSS-TTSGGGEEEEEEE-HHHHHHHHHHHHHHHHHHHHHS-TT--SS-TT--HHHHHHHHHHH--

Solvent-accessible surface area (backbone atoms only — not comparable to full-atom values): 20787 Å² total; per-residue (Å²): 84,77,55,62,73,62,36,51,52,51,51,50,50,46,58,73,69,69,60,57,71,44,78,45,65,64,30,63,48,47,82,84,45,50,64,60,51,24,59,75,68,63,27,37,62,51,69,41,65,35,49,103,88,38,45,13,36,36,40,38,29,29,61,90,50,38,84,33,52,65,58,74,52,66,48,98,68,35,37,34,44,34,40,31,33,60,47,100,93,48,76,46,76,49,77,45,76,58,78,67,88,50,78,73,64,65,68,65,77,82,72,72,70,90,73,38,64,70,53,49,58,50,48,64,67,41,47,66,53,43,66,75,63,66,50,81,60,53,71,71,70,73,43,94,38,75,63,49,54,49,51,53,51,49,51,53,58,72,67,48,83,68,48,34,39,48,97,85,71,48,75,38,63,53,72,66,57,40,50,49,50,51,49,56,51,50,51,61,71,68,49,85,73,94,70,64,62,68,60,51,47,61,59,54,71,72,62,84,63,70,77,53,70,69,57,48,51,59,66,69,46,84,85,50,55,67,52,42,46,59,28,52,71,73,54,73,69,98,55,85,35,16,88,83,64,51,37,61,60,54,54,70,72,42,35,94,72,49,37,61,58,53,41,52,53,52,52,52,21,58,76,68,74,45,72,55,71,70,62,72,43,59,49,75,44,72,43,81,46,102,51,67,72,40,40,64,89,28,41,45,81,44,69,33,47,33,45,70,47,51,32,52,54,42,31,54,50,56,52,49,57,74,50,43,65,76,53,49,59,92,85,59,31,76,97,30,77,94,47,44,74,64,54,59,56,51,52,56,50,64,74,75,107

pLDDT: mean 81.36, std 17.23, range [35.31, 98.44]

Radius of gyration: 30.12 Å; Cα contacts (8 Å, |Δi|>4): 374; chains: 1; bounding box: 50×77×82 Å

Organism: Holothuria leucospilota (NCBI:txid206669)

InterPro domains:
  IPR036691 Endonuclease/exonuclease/phosphatase superfamily [G3DSA:3.60.10.10] (1-146)
  IPR036691 Endonuclease/exonuclease/phosphatase superfamily [SSF56219] (6-122)